Protein AF-A0A1X1TG62-F1 (afdb_monomer)

Organism: NCBI:txid126673

Sequence (189 aa):
MSEGREDVGGSEAPAEQSGWRVPGAQGSLWAGVLLAAAVFTIIDETILHLLLHWHHFYDRASPGFALTSDGIFQAVGIIALVSSGYLIADLRRRQVWRPVWLATGLALGLGVIGLVDEVLVHKILNWHQIHYGPEVWKYDIGAGLCIVTALLVGGVLLRIALRGGASLRVGTSQVFRGDQRVDHSDQRG

Solvent-accessible surface area (backbone atoms only — not comparable to full-atom values): 10470 Å² total; per-residue (Å²): 136,90,85,81,84,83,79,81,75,76,76,76,68,78,77,81,79,79,67,90,75,69,52,34,46,48,44,20,22,50,23,11,31,26,38,16,48,17,54,48,29,45,50,47,36,48,43,35,32,66,68,62,58,63,41,44,66,34,66,85,58,55,70,72,53,17,57,49,46,32,52,51,51,36,50,54,15,52,54,26,38,54,52,15,53,50,46,51,51,53,28,51,75,68,72,37,59,31,68,56,30,19,52,18,18,24,26,34,28,40,13,52,52,45,46,44,43,54,47,46,37,36,65,71,63,57,41,28,63,88,51,92,61,96,65,32,63,62,54,54,50,55,53,49,51,52,24,53,50,24,36,51,52,12,52,52,34,43,54,53,40,52,73,68,74,56,71,73,85,77,87,86,78,86,74,78,81,78,82,76,82,76,80,89,75,86,87,87,130

Mean predicted aligned error: 11.35 Å

Nearest PDB structures (foldseek):
  6uuj-assembly2_E  TM=3.303E-01  e=3.217E+00  Mycobacterium tuberculosis H37Rv

Secondary structure (DSSP, 8-state):
------------------S----HHHHHHHHHHHHHHHHHHIIIIIIIIIIS----S-TTS-HHHHHHHHHHHHHHHHHHHHHHHHHHHHHHHTT---HHHHHHHHHHHHHHHHHIIIIIIIIII-S--S--STTHHHHHHHHHHHHHHHHHHHHHHHHHHHHTTPPP---------------------

Structure (mmCIF, N/CA/C/O backbone):
data_AF-A0A1X1TG62-F1
#
_entry.id   AF-A0A1X1TG62-F1
#
loop_
_atom_site.group_PDB
_atom_site.id
_atom_site.type_symbol
_atom_site.label_atom_id
_atom_site.label_alt_id
_atom_site.label_comp_id
_atom_site.label_asym_id
_atom_site.label_entity_id
_atom_site.label_seq_id
_atom_site.pdbx_PDB_ins_code
_atom_site.Cartn_x
_atom_site.Cartn_y
_atom_site.Cartn_z
_atom_site.occupancy
_atom_site.B_iso_or_equiv
_atom_site.auth_seq_id
_atom_site.auth_comp_id
_atom_site.auth_asym_id
_atom_site.auth_atom_id
_atom_site.pdbx_PDB_model_num
ATOM 1 N N . MET A 1 1 ? -74.470 13.374 23.844 1.00 43.16 1 MET A N 1
ATOM 2 C CA . MET A 1 1 ? -73.529 14.441 23.438 1.00 43.16 1 MET A CA 1
ATOM 3 C C . MET A 1 1 ? -72.188 14.045 24.037 1.00 43.16 1 MET A C 1
ATOM 5 O O . MET A 1 1 ? -72.061 14.127 25.244 1.00 43.16 1 MET A O 1
ATOM 9 N N . SER A 1 2 ? -71.363 13.220 23.383 1.00 46.47 2 SER A N 1
ATOM 10 C CA . SER A 1 2 ? -70.584 13.437 22.146 1.00 46.47 2 SER A CA 1
ATOM 11 C C . SER A 1 2 ? -69.667 14.648 22.236 1.00 46.47 2 SER A C 1
ATOM 13 O O . SER A 1 2 ? -70.161 15.751 22.058 1.00 46.47 2 SER A O 1
ATOM 15 N N . GLU A 1 3 ? -68.385 14.379 22.491 1.00 46.97 3 GLU A N 1
ATOM 16 C CA . GLU A 1 3 ? -67.159 14.988 21.933 1.00 46.97 3 GLU A CA 1
ATOM 17 C C . GLU A 1 3 ? -66.013 14.455 22.817 1.00 46.97 3 GLU A C 1
ATOM 19 O O . GLU A 1 3 ? -66.061 14.563 24.035 1.00 46.97 3 GLU A O 1
ATOM 24 N N . GLY A 1 4 ? -65.016 13.709 22.353 1.00 39.97 4 GLY A N 1
ATOM 25 C CA . GLY A 1 4 ? -64.337 13.730 21.063 1.00 39.97 4 GLY A CA 1
ATOM 26 C C . GLY A 1 4 ? -62.845 13.805 21.391 1.00 39.97 4 GLY A C 1
ATOM 27 O O . GLY A 1 4 ? -62.246 14.870 21.323 1.00 39.97 4 GLY A O 1
ATOM 28 N N . ARG A 1 5 ? -62.274 12.704 21.901 1.00 48.22 5 ARG A N 1
ATOM 29 C CA . ARG A 1 5 ? -60.855 12.618 22.272 1.00 48.22 5 ARG A CA 1
ATOM 30 C C . ARG A 1 5 ? -60.081 12.242 21.015 1.00 48.22 5 ARG A C 1
ATOM 32 O O . ARG A 1 5 ? -60.023 11.067 20.665 1.00 48.22 5 ARG A O 1
ATOM 39 N N . GLU A 1 6 ? -59.552 13.242 20.323 1.00 53.28 6 GLU A N 1
ATOM 40 C CA . GLU A 1 6 ? -58.620 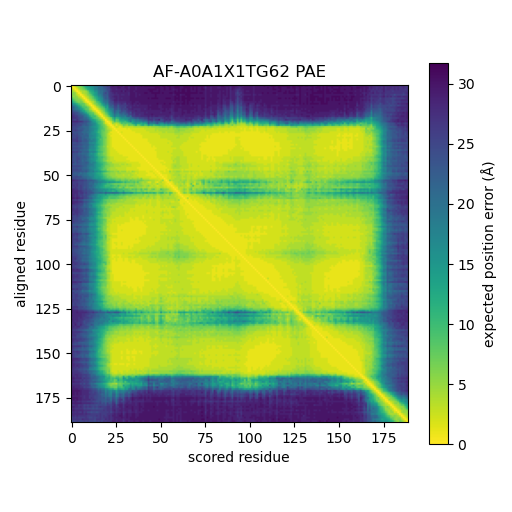13.028 19.219 1.00 53.28 6 GLU A CA 1
ATOM 41 C C . GLU A 1 6 ? -57.280 12.563 19.793 1.00 53.28 6 GLU A C 1
ATOM 43 O O . GLU A 1 6 ? -56.479 13.334 20.320 1.00 53.28 6 GLU A O 1
ATOM 48 N N . ASP A 1 7 ? -57.087 11.249 19.744 1.00 47.97 7 ASP A N 1
ATOM 49 C CA . ASP A 1 7 ? -55.795 10.601 19.883 1.00 47.97 7 ASP A CA 1
ATOM 50 C C . ASP A 1 7 ? -55.010 10.861 18.593 1.00 47.97 7 ASP A C 1
ATOM 52 O O . ASP A 1 7 ? -55.147 10.148 17.596 1.00 47.97 7 ASP A O 1
ATOM 56 N N . VAL A 1 8 ? -54.229 11.944 18.575 1.00 54.97 8 VAL A N 1
ATOM 57 C CA . VAL A 1 8 ? -53.242 12.179 17.518 1.00 54.97 8 VAL A CA 1
ATOM 58 C C . VAL A 1 8 ? -52.050 11.272 17.810 1.00 54.97 8 VAL A C 1
ATOM 60 O O . VAL A 1 8 ? -51.008 11.694 18.311 1.00 54.97 8 VAL A O 1
ATOM 63 N N . GLY A 1 9 ? -52.237 9.991 17.497 1.00 45.50 9 GLY A N 1
ATOM 64 C CA . GLY A 1 9 ? -51.182 9.001 17.366 1.00 45.50 9 GLY A CA 1
ATOM 65 C C . GLY A 1 9 ? -50.278 9.381 16.199 1.00 45.50 9 GLY A C 1
ATOM 66 O O . GLY A 1 9 ? -50.413 8.863 15.091 1.00 45.50 9 GLY A O 1
ATOM 67 N N . GLY A 1 10 ? -49.354 10.306 16.450 1.00 42.28 10 GLY A N 1
ATOM 68 C CA . GLY A 1 10 ? -48.197 10.545 15.604 1.00 42.28 10 GLY A CA 1
ATOM 69 C C . GLY A 1 10 ? -47.324 9.297 15.610 1.00 42.28 10 GLY A C 1
ATOM 70 O O . GLY A 1 10 ? -46.436 9.147 16.444 1.00 42.28 10 GLY A O 1
ATOM 71 N N . SER A 1 11 ? -47.605 8.377 14.690 1.00 49.66 11 SER A N 1
ATOM 72 C CA . SER A 1 11 ? -46.669 7.339 14.283 1.00 49.66 11 SER A CA 1
ATOM 73 C C . SER A 1 11 ? -45.472 8.034 13.637 1.00 49.66 11 SER A C 1
ATOM 75 O O . SER A 1 11 ? -45.437 8.262 12.429 1.00 49.66 11 SER A O 1
ATOM 77 N N . GLU A 1 12 ? -44.483 8.406 14.449 1.00 52.84 12 GLU A N 1
ATOM 78 C CA . GLU A 1 12 ? -43.135 8.617 13.943 1.00 52.84 12 GLU A CA 1
ATOM 79 C C . GLU A 1 12 ? -42.621 7.251 13.485 1.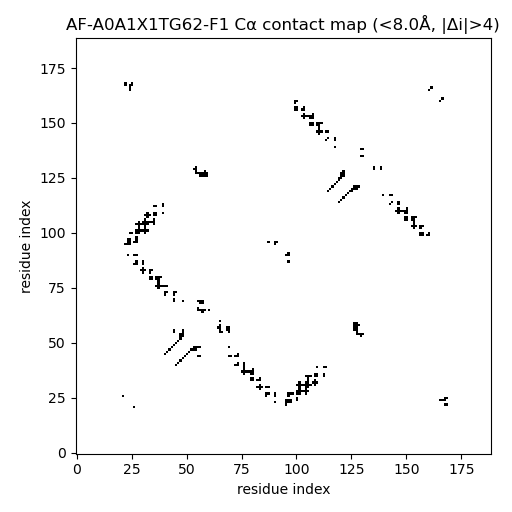00 52.84 12 GLU A C 1
ATOM 81 O O . GLU A 1 12 ? -42.078 6.455 14.254 1.00 52.84 12 GLU A O 1
ATOM 86 N N . ALA A 1 13 ? -42.867 6.940 12.212 1.00 52.69 13 ALA A N 1
ATOM 87 C CA . ALA A 1 13 ? -42.165 5.876 11.522 1.00 52.69 13 ALA A CA 1
ATOM 88 C C . ALA A 1 13 ? -40.656 6.076 11.766 1.00 52.69 13 ALA A C 1
ATOM 90 O O . ALA A 1 13 ? -40.164 7.192 11.563 1.00 52.69 13 ALA A O 1
ATOM 91 N N . PRO A 1 14 ? -39.899 5.051 12.204 1.00 49.22 14 PRO A N 1
ATOM 92 C CA . PRO A 1 14 ? -38.465 5.198 12.375 1.00 49.22 14 PRO A CA 1
ATOM 93 C C . PRO A 1 14 ? -37.876 5.615 11.034 1.00 49.22 14 PRO A C 1
ATOM 95 O O . PRO A 1 14 ? -37.995 4.874 10.056 1.00 49.22 14 PRO A O 1
ATOM 98 N N . ALA A 1 15 ? -37.277 6.807 10.994 1.00 51.12 15 ALA A N 1
ATOM 99 C CA . ALA A 1 15 ? -36.593 7.322 9.822 1.00 51.12 15 ALA A CA 1
ATOM 100 C C . ALA A 1 15 ? -35.705 6.220 9.239 1.00 51.12 15 ALA A C 1
ATOM 102 O O . ALA A 1 15 ? -34.824 5.678 9.915 1.00 51.12 15 ALA A O 1
ATOM 103 N N . GLU A 1 16 ? -36.002 5.870 7.996 1.00 47.88 16 GLU A N 1
ATOM 104 C CA . GLU A 1 16 ? -35.354 4.834 7.218 1.00 47.88 16 GLU A CA 1
ATOM 105 C C . GLU A 1 16 ? -33.831 5.059 7.223 1.00 47.88 16 GLU A C 1
ATOM 107 O O . GLU A 1 16 ? -33.287 5.902 6.513 1.00 47.88 16 GLU A O 1
ATOM 112 N N . GLN A 1 17 ? -33.105 4.321 8.065 1.00 51.34 17 GLN A N 1
ATOM 113 C CA . GLN A 1 17 ? -31.643 4.282 8.034 1.00 51.34 17 GLN A CA 1
ATOM 114 C C . GLN A 1 17 ? -31.196 3.288 6.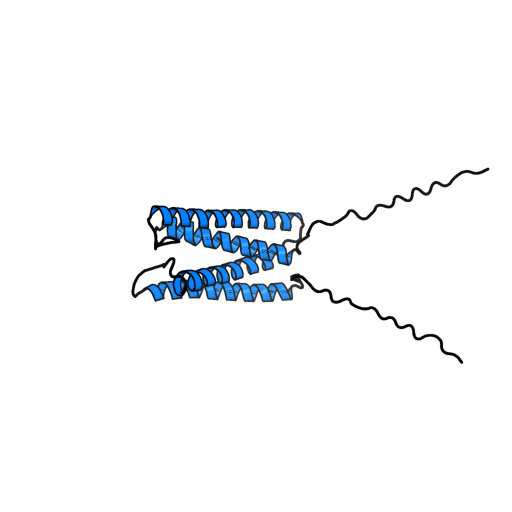950 1.00 51.34 17 GLN A C 1
ATOM 116 O O . GLN A 1 17 ? -30.525 2.305 7.250 1.00 51.34 17 GLN A O 1
ATOM 121 N N . SER A 1 18 ? -31.572 3.524 5.689 1.00 44.88 18 SER A N 1
ATOM 122 C CA . SER A 1 18 ? -31.197 2.684 4.536 1.00 44.88 18 SER A CA 1
ATOM 123 C C . SER A 1 18 ? -29.910 3.138 3.832 1.00 44.88 18 SER A C 1
ATOM 125 O O . SER A 1 18 ? -29.569 2.657 2.755 1.00 44.88 18 SER A O 1
ATOM 127 N N . GLY A 1 19 ? -29.116 4.013 4.456 1.00 49.12 19 GLY A N 1
ATOM 128 C CA . GLY A 1 19 ? -27.749 4.269 4.005 1.00 49.12 19 GLY A CA 1
ATOM 129 C C . GLY A 1 19 ? -26.829 3.122 4.422 1.00 49.12 19 GLY A C 1
ATOM 130 O O . GLY A 1 19 ? -26.738 2.824 5.612 1.00 49.12 19 GLY A O 1
ATOM 131 N N . TRP A 1 20 ? -26.114 2.501 3.480 1.00 50.72 20 TRP A N 1
ATOM 132 C CA . TRP A 1 20 ? -25.064 1.513 3.758 1.00 50.72 20 TRP A CA 1
ATOM 133 C C . TRP A 1 20 ? -24.012 2.090 4.726 1.00 50.72 20 TRP A C 1
ATOM 135 O O . TRP A 1 20 ? -23.062 2.770 4.335 1.00 50.72 20 TRP A O 1
ATOM 145 N N . ARG A 1 21 ? -24.188 1.856 6.031 1.00 65.44 21 ARG A N 1
ATOM 146 C CA . ARG A 1 21 ? -23.230 2.260 7.065 1.00 65.44 21 ARG A CA 1
ATOM 147 C C . ARG A 1 21 ? -22.195 1.154 7.213 1.00 65.44 21 ARG A C 1
ATOM 149 O O . ARG A 1 21 ? -22.429 0.165 7.905 1.00 65.44 21 ARG A O 1
ATOM 156 N N . VAL A 1 22 ? -21.038 1.328 6.577 1.00 71.25 22 VAL A N 1
ATOM 157 C CA . VAL A 1 22 ? -19.876 0.466 6.836 1.00 71.25 22 VAL A CA 1
ATOM 158 C C . VAL A 1 22 ? -19.497 0.534 8.322 1.00 71.25 22 VAL A C 1
ATOM 160 O O . VAL A 1 22 ? -19.341 1.636 8.857 1.00 71.25 22 VAL A O 1
ATOM 163 N N . PRO A 1 23 ? -19.320 -0.612 9.005 1.00 85.81 23 PRO A N 1
ATOM 164 C CA . PRO A 1 23 ? -18.811 -0.642 10.370 1.00 85.81 23 PRO A CA 1
ATOM 165 C C . PRO A 1 23 ? -17.496 0.130 10.495 1.00 85.81 23 PRO A C 1
ATOM 167 O O . PRO A 1 23 ? -16.634 0.034 9.623 1.00 85.81 23 PRO A O 1
ATOM 170 N N . GLY A 1 24 ? -17.304 0.846 11.606 1.00 90.94 24 GLY A N 1
ATOM 171 C CA . GLY A 1 24 ? -16.133 1.708 11.805 1.00 90.94 24 GLY A CA 1
ATOM 172 C C . GLY A 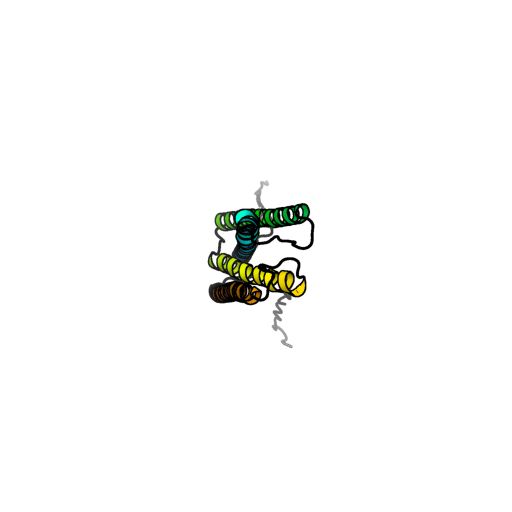1 24 ? -14.786 0.999 11.626 1.00 90.94 24 GLY A C 1
ATOM 173 O O . GLY A 1 24 ? -13.856 1.575 11.067 1.00 90.94 24 GLY A O 1
ATOM 174 N N . ALA A 1 25 ? -14.691 -0.272 12.027 1.00 93.81 25 ALA A N 1
ATOM 175 C CA . ALA A 1 25 ? -13.510 -1.108 11.804 1.00 93.81 25 ALA A CA 1
ATOM 176 C C . ALA A 1 25 ? -13.257 -1.380 10.313 1.00 93.81 25 ALA A C 1
ATOM 178 O O . ALA A 1 25 ? -12.164 -1.122 9.821 1.00 93.81 25 ALA A O 1
ATOM 179 N N . GLN A 1 26 ? -14.283 -1.827 9.585 1.00 94.44 26 GLN A N 1
ATOM 180 C CA . GLN A 1 26 ? -14.208 -2.111 8.151 1.00 94.44 26 GLN A CA 1
ATOM 181 C C . GLN A 1 26 ? -13.922 -0.849 7.334 1.00 94.44 26 GLN A C 1
ATOM 183 O O . GLN A 1 26 ? -13.064 -0.868 6.459 1.00 94.44 26 GLN A O 1
ATOM 188 N N . GLY A 1 27 ? -14.600 0.259 7.641 1.00 95.81 27 GLY A N 1
ATOM 189 C CA . GLY A 1 27 ? -14.332 1.538 6.992 1.00 95.81 27 GLY A CA 1
ATOM 190 C C . GLY A 1 27 ? -12.905 2.021 7.255 1.00 95.81 27 GLY A C 1
ATOM 191 O O . GLY A 1 27 ? -12.234 2.461 6.328 1.00 95.81 27 GLY A O 1
ATOM 192 N N . SER A 1 28 ? -12.411 1.892 8.493 1.00 97.44 28 SER A N 1
ATOM 193 C CA . SER A 1 28 ? -11.031 2.278 8.824 1.00 97.44 28 SER A CA 1
ATOM 194 C C . SER A 1 28 ? -10.011 1.389 8.113 1.00 97.44 28 SER A C 1
ATOM 196 O O . SER A 1 28 ? -9.023 1.906 7.604 1.00 97.44 28 SER A O 1
ATOM 198 N N . LEU A 1 29 ? -10.269 0.080 8.022 1.00 97.88 29 LEU A N 1
ATOM 199 C CA . LEU A 1 29 ? -9.431 -0.866 7.283 1.00 97.88 29 LEU A CA 1
ATOM 200 C C . LEU A 1 29 ? -9.335 -0.486 5.800 1.00 97.88 29 LEU A C 1
ATOM 202 O O . LEU A 1 29 ? -8.229 -0.347 5.286 1.00 97.88 29 LEU A O 1
ATOM 206 N N . TRP A 1 30 ? -10.469 -0.256 5.130 1.00 97.94 30 TRP A N 1
ATOM 207 C CA . TRP A 1 30 ? -10.488 0.139 3.716 1.00 97.94 30 TRP A CA 1
ATOM 208 C C . TRP A 1 30 ? -9.831 1.493 3.469 1.00 97.94 30 TRP A C 1
ATOM 210 O O . TRP A 1 30 ? -9.094 1.641 2.499 1.00 97.94 30 TRP A O 1
ATOM 220 N N . ALA A 1 31 ? -10.027 2.458 4.370 1.00 98.31 31 ALA A N 1
ATOM 221 C CA . ALA A 1 31 ? -9.304 3.722 4.316 1.00 98.31 31 ALA A CA 1
ATOM 222 C C . ALA A 1 31 ? -7.783 3.508 4.388 1.00 98.31 31 ALA A C 1
ATOM 224 O O . ALA A 1 31 ? -7.044 4.139 3.636 1.00 98.31 31 ALA A O 1
ATOM 225 N N . GLY A 1 32 ? -7.321 2.588 5.241 1.00 98.62 32 GLY A N 1
ATOM 226 C CA . GLY A 1 32 ? -5.920 2.175 5.314 1.00 98.62 32 GLY A CA 1
ATOM 227 C C . GLY A 1 32 ? -5.413 1.527 4.024 1.00 98.62 32 GLY A C 1
ATOM 228 O O . GLY A 1 32 ? -4.350 1.900 3.548 1.00 98.62 32 GLY A O 1
ATOM 229 N N . VAL A 1 33 ? -6.178 0.612 3.423 1.00 98.62 33 VAL A N 1
ATOM 230 C CA . VAL A 1 33 ? -5.803 -0.048 2.154 1.00 98.62 33 VAL A CA 1
ATOM 231 C C . VAL A 1 33 ? -5.697 0.961 1.007 1.00 98.62 33 VAL A C 1
ATOM 233 O O . VAL A 1 33 ? -4.736 0.934 0.246 1.00 98.62 33 VAL A O 1
ATOM 236 N N . LEU A 1 34 ? -6.647 1.892 0.903 1.00 98.69 34 LEU A N 1
ATOM 237 C CA . LEU A 1 34 ? -6.591 2.968 -0.091 1.00 98.69 34 LEU A CA 1
ATOM 238 C C . LEU A 1 34 ? -5.407 3.908 0.156 1.00 98.69 34 LEU A C 1
ATOM 240 O O . LEU A 1 34 ? -4.751 4.337 -0.789 1.00 98.69 34 LEU A O 1
ATOM 244 N N . LEU A 1 35 ? -5.098 4.188 1.427 1.00 98.75 35 LEU A N 1
ATOM 245 C CA . LEU A 1 35 ? -3.912 4.961 1.783 1.00 98.75 35 LEU A CA 1
ATOM 246 C C . LEU A 1 35 ? -2.628 4.221 1.398 1.00 98.75 35 LEU A C 1
ATOM 248 O O . LEU A 1 35 ? -1.692 4.859 0.936 1.00 98.75 35 LEU A O 1
ATOM 252 N N . ALA A 1 36 ? -2.583 2.895 1.549 1.00 98.56 36 ALA A N 1
ATOM 253 C CA . ALA A 1 36 ? -1.450 2.087 1.111 1.00 98.56 36 ALA A CA 1
ATOM 254 C C . ALA A 1 36 ? -1.227 2.189 -0.395 1.00 98.56 36 ALA A C 1
ATOM 256 O O . ALA A 1 36 ? -0.100 2.422 -0.811 1.00 98.56 36 ALA A O 1
ATOM 257 N N . ALA A 1 37 ? -2.291 2.071 -1.195 1.00 98.44 37 ALA A N 1
ATOM 258 C CA . ALA A 1 37 ? -2.203 2.238 -2.644 1.00 98.44 37 ALA A CA 1
ATOM 259 C C . ALA A 1 37 ? -1.676 3.630 -3.018 1.00 98.44 37 ALA A C 1
ATOM 261 O O . ALA A 1 37 ? -0.752 3.747 -3.817 1.00 98.44 37 ALA A O 1
ATOM 262 N N . ALA A 1 38 ? -2.190 4.680 -2.376 1.00 98.31 38 ALA A N 1
ATOM 263 C CA . ALA A 1 38 ? -1.690 6.035 -2.575 1.00 98.31 38 ALA A CA 1
ATOM 264 C C . ALA A 1 38 ? -0.203 6.174 -2.215 1.00 98.31 38 ALA A C 1
ATOM 266 O O . ALA A 1 38 ? 0.576 6.679 -3.014 1.00 98.31 38 ALA A O 1
ATOM 267 N N . VAL A 1 39 ? 0.208 5.702 -1.035 1.00 98.19 39 VAL A N 1
ATOM 268 C CA . VAL A 1 39 ? 1.607 5.773 -0.587 1.00 98.19 39 VAL A CA 1
ATOM 269 C C . VAL A 1 39 ? 2.525 4.990 -1.521 1.00 98.19 39 VAL A C 1
ATOM 271 O O . VAL A 1 39 ? 3.574 5.510 -1.887 1.00 98.19 39 VAL A O 1
ATOM 274 N N . PHE A 1 40 ? 2.121 3.786 -1.932 1.00 96.94 40 PHE A N 1
ATOM 275 C CA . PHE A 1 40 ? 2.871 2.963 -2.874 1.00 96.94 40 PHE A CA 1
ATOM 276 C C . PHE A 1 40 ? 3.091 3.712 -4.190 1.00 96.94 40 PHE A C 1
ATOM 278 O O . PHE A 1 40 ? 4.230 3.972 -4.544 1.00 96.94 40 PHE A O 1
ATOM 285 N N . THR A 1 41 ? 2.015 4.173 -4.838 1.00 95.19 41 THR A N 1
ATOM 286 C CA . THR A 1 41 ? 2.114 4.909 -6.113 1.00 95.19 41 THR A CA 1
ATOM 287 C C . THR A 1 41 ? 2.908 6.211 -6.006 1.00 95.19 41 THR A C 1
ATOM 289 O O . THR A 1 41 ? 3.592 6.574 -6.945 1.00 95.19 41 THR A O 1
ATOM 292 N N . ILE A 1 42 ? 2.860 6.933 -4.880 1.00 95.69 42 ILE A N 1
ATOM 293 C CA . ILE A 1 42 ? 3.683 8.141 -4.699 1.00 95.69 42 ILE A CA 1
ATOM 294 C C . ILE A 1 42 ? 5.164 7.772 -4.631 1.00 95.69 42 ILE A C 1
ATOM 296 O O . ILE A 1 42 ? 5.995 8.452 -5.227 1.00 95.69 42 ILE A O 1
ATOM 300 N N . ILE A 1 43 ? 5.513 6.728 -3.879 1.00 94.12 43 ILE A N 1
ATOM 301 C CA . ILE A 1 43 ? 6.905 6.289 -3.793 1.00 94.12 43 ILE A CA 1
ATOM 302 C C . ILE A 1 43 ? 7.363 5.805 -5.169 1.00 94.12 43 ILE A C 1
ATOM 304 O O . ILE A 1 43 ? 8.371 6.286 -5.666 1.00 94.12 43 ILE A O 1
ATOM 308 N N . ASP A 1 44 ? 6.599 4.924 -5.792 1.00 91.06 44 ASP A N 1
ATOM 309 C CA . ASP A 1 44 ? 6.961 4.274 -7.045 1.00 91.06 44 ASP A CA 1
ATOM 310 C C . ASP A 1 44 ? 6.959 5.262 -8.225 1.00 91.06 44 ASP A C 1
ATOM 312 O O . ASP A 1 44 ? 8.004 5.644 -8.747 1.00 91.06 44 ASP A O 1
ATOM 316 N N . GLU A 1 45 ? 5.802 5.836 -8.545 1.00 92.31 45 GLU A N 1
ATOM 317 C CA . GLU A 1 45 ? 5.645 6.693 -9.720 1.00 92.31 45 GLU A CA 1
ATOM 318 C C . GLU A 1 45 ? 6.276 8.072 -9.526 1.00 92.31 45 GLU A C 1
ATOM 320 O O . GLU A 1 45 ? 7.021 8.553 -10.378 1.00 92.31 45 GLU A O 1
ATOM 325 N N . THR A 1 46 ? 6.019 8.755 -8.403 1.00 91.69 46 THR A N 1
ATOM 326 C CA . THR A 1 46 ? 6.600 10.096 -8.224 1.00 91.69 46 THR A CA 1
ATOM 327 C C . THR A 1 46 ? 8.094 10.012 -7.937 1.00 91.69 46 THR A C 1
ATOM 329 O O . THR A 1 46 ? 8.874 10.711 -8.582 1.00 91.69 46 THR A O 1
ATOM 332 N N . ILE A 1 47 ? 8.521 9.210 -6.958 1.00 92.31 47 ILE A N 1
ATOM 333 C CA . ILE A 1 47 ? 9.931 9.223 -6.550 1.00 92.31 47 ILE A CA 1
ATOM 334 C C . ILE A 1 47 ? 10.783 8.386 -7.502 1.00 92.31 47 ILE A C 1
ATOM 336 O O . ILE A 1 47 ? 11.784 8.907 -7.995 1.00 92.31 47 ILE A O 1
ATOM 340 N N . LEU A 1 48 ? 10.428 7.127 -7.769 1.00 90.12 48 LEU A N 1
ATOM 341 C CA . LEU A 1 48 ? 11.286 6.241 -8.562 1.00 90.12 48 LEU A CA 1
ATOM 342 C C . LEU A 1 48 ? 11.194 6.548 -10.061 1.00 90.12 48 LEU A C 1
ATOM 344 O O . LEU A 1 48 ? 12.243 6.729 -10.684 1.00 90.12 48 LEU A O 1
ATOM 348 N N . HIS A 1 49 ? 9.989 6.691 -10.624 1.00 88.94 49 HIS A N 1
ATOM 349 C CA . HIS A 1 49 ? 9.830 6.909 -12.068 1.00 88.94 49 HIS 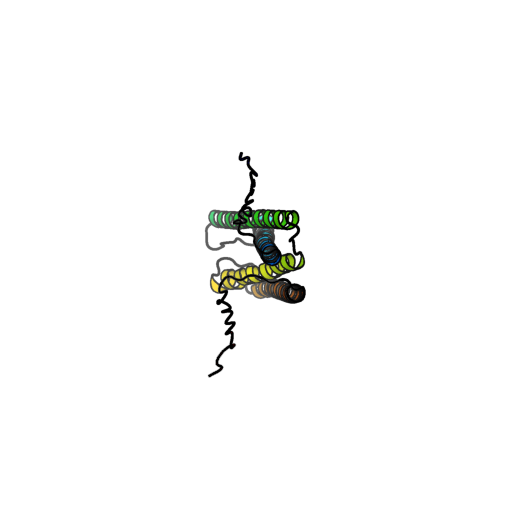A CA 1
ATOM 350 C C . HIS A 1 49 ? 10.081 8.366 -12.476 1.00 88.94 49 HIS A C 1
ATOM 352 O O . HIS A 1 49 ? 10.858 8.628 -13.392 1.00 88.94 49 HIS A O 1
ATOM 358 N N . LEU A 1 50 ? 9.470 9.340 -11.790 1.00 89.00 50 LEU A N 1
ATOM 359 C CA . LEU A 1 50 ? 9.508 10.744 -12.227 1.00 89.00 50 LEU A CA 1
ATOM 360 C C . LEU A 1 50 ? 10.691 11.551 -11.678 1.00 89.00 50 LEU A C 1
ATOM 362 O O . LEU A 1 50 ? 11.255 12.369 -12.401 1.00 89.00 50 LEU A O 1
ATOM 366 N N . LEU A 1 51 ? 11.062 11.390 -10.404 1.00 88.88 51 LEU A N 1
ATOM 367 C CA . LEU A 1 51 ? 12.158 12.171 -9.815 1.00 88.88 51 LEU A CA 1
ATOM 368 C C . LEU A 1 51 ? 13.517 11.517 -10.063 1.00 88.88 51 LEU A C 1
ATOM 370 O O . LEU A 1 51 ? 14.447 12.176 -10.532 1.00 88.88 51 LEU A O 1
ATOM 374 N N . LEU A 1 52 ? 13.641 10.229 -9.747 1.00 88.12 52 LEU A N 1
ATOM 375 C CA . LEU A 1 52 ? 14.902 9.499 -9.870 1.00 88.12 52 LEU A CA 1
ATOM 376 C C . LEU A 1 52 ? 15.131 8.920 -11.265 1.00 88.12 52 LEU A C 1
ATOM 378 O O . LEU A 1 52 ? 16.276 8.600 -11.575 1.00 88.12 52 LEU A O 1
ATOM 382 N N . HIS A 1 53 ? 14.088 8.828 -12.099 1.00 86.25 53 HIS A N 1
ATOM 383 C CA . HIS A 1 53 ? 14.158 8.218 -13.431 1.00 86.25 53 HIS A CA 1
ATOM 384 C C . HIS A 1 53 ? 14.790 6.823 -13.389 1.00 86.25 53 HIS A C 1
ATOM 386 O O . HIS A 1 53 ? 15.577 6.448 -14.258 1.00 86.25 53 HIS A O 1
ATOM 392 N N . TRP A 1 54 ? 14.514 6.082 -12.316 1.00 83.69 54 TRP A N 1
ATOM 393 C CA . TRP A 1 54 ? 15.164 4.809 -12.056 1.00 83.69 54 TRP A CA 1
ATOM 394 C C . TRP A 1 54 ? 14.691 3.764 -13.074 1.00 83.69 54 TRP A C 1
ATOM 396 O O . TRP A 1 54 ? 15.498 3.009 -13.616 1.00 83.69 54 TRP A O 1
ATOM 406 N N . HIS A 1 55 ? 13.393 3.751 -13.353 1.00 81.94 55 HIS A N 1
ATOM 407 C CA . HIS A 1 55 ? 12.716 2.812 -14.241 1.00 81.94 55 HIS A CA 1
ATOM 408 C C . HIS A 1 55 ? 11.318 3.354 -14.590 1.00 81.94 55 HIS A C 1
ATOM 410 O O . HIS A 1 55 ? 10.924 4.386 -14.047 1.00 81.94 55 HIS A O 1
ATOM 416 N N . HIS A 1 56 ? 10.599 2.693 -15.501 1.00 84.38 56 HIS A N 1
ATOM 417 C CA . HIS A 1 56 ? 9.220 3.037 -15.853 1.00 84.38 56 HIS A CA 1
ATOM 418 C C . HIS A 1 56 ? 8.277 1.861 -15.602 1.00 84.38 56 HIS A C 1
ATOM 420 O O . HIS A 1 56 ? 8.677 0.704 -15.696 1.00 84.38 56 HIS A O 1
ATOM 426 N N . PHE A 1 57 ? 6.988 2.142 -15.418 1.00 79.00 57 PHE A N 1
ATOM 427 C CA . PHE A 1 57 ? 5.963 1.124 -15.179 1.00 79.00 57 PHE A CA 1
ATOM 428 C C . PHE A 1 57 ? 5.860 0.092 -16.314 1.00 79.00 57 PHE A C 1
ATOM 430 O O . PHE A 1 57 ? 5.478 -1.063 -16.111 1.00 79.00 57 PHE A O 1
ATOM 437 N N . TYR A 1 58 ? 6.165 0.501 -17.548 1.00 80.62 58 TYR A N 1
ATOM 438 C CA . TYR A 1 58 ? 6.199 -0.404 -18.690 1.00 80.62 58 TYR A CA 1
ATOM 439 C C . TYR A 1 58 ? 7.427 -0.158 -19.565 1.00 80.62 58 TYR A C 1
ATOM 441 O O . TYR A 1 58 ? 7.409 0.633 -20.510 1.00 80.62 58 TYR A O 1
ATOM 449 N N . ASP A 1 59 ? 8.484 -0.920 -19.292 1.00 78.50 59 ASP A N 1
ATOM 450 C CA . ASP A 1 59 ? 9.800 -0.770 -19.927 1.00 78.50 59 ASP A CA 1
ATOM 451 C C . ASP A 1 59 ? 9.863 -1.353 -21.354 1.00 78.50 59 ASP A C 1
ATOM 453 O O . ASP A 1 59 ? 10.867 -1.231 -22.057 1.00 78.50 59 ASP A O 1
ATOM 457 N N . ARG A 1 60 ? 8.800 -2.030 -21.808 1.00 80.94 60 ARG A N 1
ATOM 458 C CA . ARG A 1 60 ? 8.781 -2.778 -23.082 1.00 80.94 60 ARG A CA 1
ATOM 459 C C . ARG A 1 60 ? 8.207 -1.992 -24.267 1.00 80.94 60 ARG A C 1
ATOM 461 O O . ARG A 1 60 ? 8.012 -2.578 -25.334 1.00 80.94 60 ARG A O 1
ATOM 468 N N . ALA A 1 61 ? 7.901 -0.707 -24.097 1.00 80.38 61 ALA A N 1
ATOM 469 C CA . ALA A 1 61 ? 7.324 0.149 -25.138 1.00 80.38 61 ALA A CA 1
ATOM 470 C C . ALA A 1 61 ? 8.212 1.354 -25.486 1.00 80.38 61 ALA A C 1
ATOM 472 O O . ALA A 1 61 ? 9.345 1.484 -25.032 1.00 80.38 61 ALA A O 1
ATOM 473 N N . SER A 1 62 ? 7.690 2.242 -26.338 1.00 88.88 62 SER A N 1
ATOM 474 C CA . SER A 1 62 ? 8.324 3.529 -26.609 1.00 88.88 62 SER A CA 1
ATOM 475 C C . SER A 1 62 ? 8.335 4.413 -25.351 1.00 88.88 62 SER A C 1
ATOM 477 O O .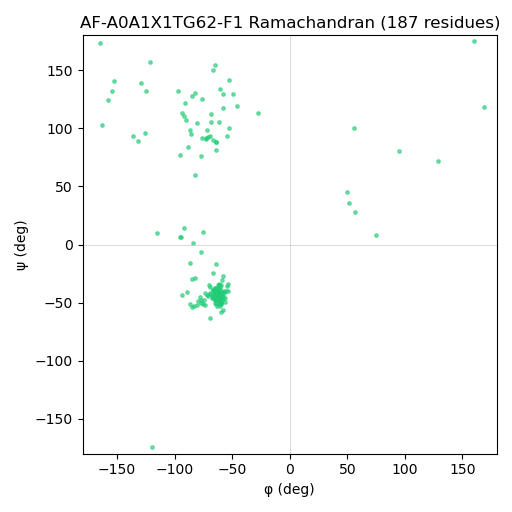 SER A 1 62 ? 7.426 4.300 -24.524 1.00 88.88 62 SER A O 1
ATOM 479 N N . PRO A 1 63 ? 9.283 5.363 -25.234 1.00 85.38 63 PRO A N 1
ATOM 480 C CA . PRO A 1 63 ? 9.337 6.278 -24.092 1.00 85.38 63 PRO A CA 1
ATOM 481 C C . PRO A 1 63 ? 8.019 7.026 -23.857 1.00 85.38 63 PRO A C 1
ATOM 483 O O . PRO A 1 63 ? 7.567 7.157 -22.729 1.00 85.38 63 PRO A O 1
ATOM 486 N N . GLY A 1 64 ? 7.340 7.458 -24.926 1.00 88.31 64 GLY A N 1
ATOM 487 C CA . GLY A 1 64 ? 6.047 8.139 -24.800 1.00 88.31 64 GLY A CA 1
ATOM 488 C C . GLY A 1 64 ? 4.955 7.267 -24.171 1.00 88.31 64 GLY A C 1
ATOM 489 O O . GLY A 1 64 ? 4.124 7.775 -23.420 1.00 88.31 64 GLY A O 1
ATOM 490 N N . PHE A 1 65 ? 4.962 5.958 -24.439 1.00 88.50 65 PHE A N 1
ATOM 491 C CA . PHE A 1 65 ? 4.029 5.031 -23.802 1.00 88.50 65 PHE A CA 1
ATOM 492 C C . PHE A 1 65 ? 4.397 4.786 -22.337 1.00 88.50 65 PHE A C 1
ATOM 494 O O . PHE A 1 65 ? 3.500 4.816 -21.504 1.00 88.50 65 PHE A O 1
ATOM 501 N N . ALA A 1 66 ? 5.688 4.627 -22.029 1.00 87.19 66 ALA A N 1
ATOM 502 C CA . ALA A 1 66 ? 6.187 4.460 -20.664 1.00 87.19 66 ALA A CA 1
ATOM 503 C C . ALA A 1 66 ? 5.762 5.632 -19.754 1.00 87.19 66 ALA A C 1
ATOM 505 O O . ALA A 1 66 ? 5.095 5.424 -18.746 1.00 87.19 66 ALA A O 1
ATOM 506 N N . LEU A 1 67 ? 5.977 6.881 -20.192 1.00 88.75 67 LEU A N 1
ATOM 507 C CA . LEU A 1 67 ? 5.497 8.059 -19.453 1.00 88.75 67 LEU A CA 1
ATOM 508 C C . LEU A 1 67 ? 3.966 8.103 -19.319 1.00 88.75 67 LEU A C 1
ATOM 510 O O . LEU A 1 67 ? 3.433 8.590 -18.321 1.00 88.75 67 LEU A O 1
ATOM 514 N N . THR A 1 68 ? 3.239 7.635 -20.337 1.00 90.62 68 THR A N 1
ATOM 515 C CA . THR A 1 68 ? 1.771 7.609 -20.290 1.00 90.62 68 THR A CA 1
ATOM 516 C C . THR A 1 68 ? 1.277 6.577 -19.276 1.00 90.62 68 THR A C 1
ATOM 518 O O . THR A 1 68 ? 0.336 6.869 -18.537 1.00 90.62 68 THR A O 1
ATOM 521 N N . SER A 1 69 ? 1.896 5.393 -19.213 1.00 89.25 69 SER A N 1
ATOM 522 C CA . SER A 1 69 ? 1.562 4.380 -18.210 1.00 89.25 69 SER A CA 1
ATOM 523 C C . SER A 1 69 ? 1.859 4.862 -16.794 1.00 89.25 69 SER A C 1
ATOM 525 O O . SER A 1 69 ? 0.972 4.739 -15.948 1.00 89.25 69 SER A O 1
ATOM 527 N N . ASP A 1 70 ? 3.012 5.501 -16.575 1.00 90.62 70 ASP A N 1
ATOM 528 C CA . ASP A 1 70 ? 3.390 6.068 -15.274 1.00 90.62 70 ASP A CA 1
ATOM 529 C C . ASP A 1 70 ? 2.335 7.089 -14.802 1.00 90.62 70 ASP A C 1
ATOM 531 O O . ASP A 1 70 ? 1.793 7.036 -13.695 1.00 90.62 70 ASP A O 1
ATOM 535 N N . GLY A 1 71 ? 1.927 7.991 -15.705 1.00 92.31 71 GLY A N 1
ATOM 536 C CA . GLY A 1 71 ? 0.892 8.988 -15.428 1.00 92.31 71 GLY A CA 1
ATOM 537 C C . GLY A 1 71 ? -0.484 8.387 -15.107 1.00 92.31 71 GLY A C 1
ATOM 538 O O . GLY A 1 71 ? -1.184 8.883 -14.219 1.00 92.31 71 GLY A O 1
ATOM 539 N N . ILE A 1 72 ? -0.887 7.313 -15.797 1.00 92.69 72 ILE A N 1
ATOM 540 C CA . ILE A 1 72 ? -2.154 6.613 -15.522 1.00 92.69 72 ILE A CA 1
ATOM 541 C C . ILE A 1 72 ? -2.107 5.945 -14.145 1.00 92.69 72 ILE A C 1
ATOM 543 O O . ILE A 1 72 ? -3.063 6.077 -13.374 1.00 92.69 72 ILE A O 1
ATOM 547 N N . PHE A 1 73 ? -1.009 5.262 -13.813 1.00 91.00 73 PHE A N 1
ATOM 548 C CA . PHE A 1 73 ? -0.858 4.605 -12.516 1.00 91.00 73 PHE A CA 1
ATOM 549 C C . PHE A 1 73 ? -0.829 5.634 -11.376 1.00 91.00 73 PHE A C 1
ATOM 551 O O . PHE A 1 73 ? -1.537 5.486 -10.373 1.00 91.00 73 PHE A O 1
ATOM 558 N N . GLN A 1 74 ? -0.160 6.771 -11.583 1.00 95.38 74 GLN A N 1
ATOM 559 C CA . GLN A 1 74 ? -0.181 7.884 -10.638 1.00 95.38 74 GLN A CA 1
ATOM 560 C C . GLN A 1 74 ? -1.588 8.475 -10.446 1.00 95.38 74 GLN A C 1
ATOM 562 O O . GLN A 1 74 ? -1.966 8.812 -9.316 1.00 95.38 74 GLN A O 1
ATOM 567 N N . ALA A 1 75 ? -2.396 8.582 -11.506 1.00 96.19 75 ALA A N 1
ATOM 568 C CA . ALA A 1 75 ? -3.774 9.062 -11.401 1.00 96.19 75 ALA A CA 1
ATOM 569 C C . ALA A 1 75 ? -4.642 8.135 -10.529 1.00 96.19 75 ALA A C 1
ATOM 571 O O . ALA A 1 75 ? -5.413 8.620 -9.695 1.00 96.19 75 ALA A O 1
ATOM 572 N N . VAL A 1 76 ? -4.470 6.811 -10.649 1.00 95.00 76 VAL A N 1
ATOM 573 C CA . VAL A 1 76 ? -5.109 5.827 -9.753 1.00 95.00 76 VAL A CA 1
ATOM 574 C C . VAL A 1 76 ? -4.681 6.061 -8.301 1.00 95.00 76 VAL A C 1
ATOM 576 O O . VAL A 1 76 ? -5.528 6.079 -7.403 1.00 95.00 76 VAL A O 1
ATOM 579 N N . GLY A 1 77 ? -3.395 6.331 -8.074 1.00 96.69 77 GLY A N 1
ATOM 580 C CA . GLY A 1 77 ? -2.846 6.707 -6.771 1.00 96.69 77 GLY A CA 1
ATOM 581 C C . GLY A 1 77 ? -3.516 7.928 -6.136 1.00 96.69 77 GLY A C 1
ATOM 582 O O . GLY A 1 77 ? -3.904 7.901 -4.965 1.00 96.69 77 GLY A O 1
ATOM 583 N N . ILE A 1 78 ? -3.726 8.990 -6.918 1.00 98.00 78 ILE A N 1
ATOM 584 C CA . ILE A 1 78 ? -4.398 10.216 -6.459 1.00 98.00 78 ILE A CA 1
ATOM 585 C C . ILE A 1 78 ? -5.860 9.932 -6.097 1.00 98.00 78 ILE A C 1
ATOM 587 O O . ILE A 1 78 ? -6.338 10.385 -5.054 1.00 98.00 78 ILE A O 1
ATOM 591 N N . ILE A 1 79 ? -6.571 9.149 -6.914 1.00 98.38 79 ILE A N 1
ATOM 592 C CA . ILE A 1 79 ? -7.952 8.741 -6.618 1.00 98.38 79 ILE A CA 1
ATOM 593 C C . ILE A 1 79 ? -8.001 7.959 -5.301 1.00 98.38 79 ILE A C 1
ATOM 595 O O . ILE A 1 79 ? -8.870 8.221 -4.463 1.00 98.38 79 ILE A O 1
ATOM 599 N N . ALA A 1 80 ? -7.058 7.039 -5.081 1.00 98.31 80 ALA A N 1
ATOM 600 C CA . ALA A 1 80 ? -6.958 6.282 -3.838 1.00 98.31 80 ALA A CA 1
ATOM 601 C C . ALA A 1 80 ? -6.683 7.195 -2.630 1.00 98.31 80 ALA A C 1
ATOM 603 O O . ALA A 1 80 ? -7.330 7.044 -1.590 1.00 98.31 80 ALA A O 1
ATOM 604 N N . LEU A 1 81 ? -5.804 8.194 -2.780 1.00 98.50 81 LEU A N 1
ATOM 605 C CA . LEU A 1 81 ? -5.479 9.161 -1.728 1.00 98.50 81 LEU A CA 1
ATOM 606 C C . LEU A 1 81 ? -6.707 9.975 -1.310 1.00 98.50 81 LEU A C 1
ATOM 608 O O . LEU A 1 81 ? -7.039 10.046 -0.124 1.00 98.50 81 LEU A O 1
ATOM 612 N N . VAL A 1 82 ? -7.406 10.557 -2.288 1.00 98.56 82 VAL A N 1
ATOM 613 C CA . VAL A 1 82 ? -8.618 11.355 -2.053 1.00 98.56 82 VAL A CA 1
ATOM 614 C C . VAL A 1 82 ? -9.717 10.489 -1.435 1.00 98.56 82 VAL A C 1
ATOM 616 O O . VAL A 1 82 ? -10.346 10.895 -0.455 1.00 98.56 82 VAL A O 1
ATOM 619 N N . SER A 1 83 ? -9.907 9.268 -1.943 1.00 98.38 83 SER A N 1
ATOM 620 C CA . SER A 1 83 ? -10.895 8.316 -1.419 1.00 98.38 83 SER A CA 1
ATOM 621 C C . SER A 1 83 ? -10.595 7.919 0.028 1.00 98.38 83 SER A C 1
ATOM 623 O O . SER A 1 83 ? -11.500 7.895 0.865 1.00 98.38 83 SER A O 1
ATOM 625 N N . SER A 1 84 ? -9.324 7.665 0.356 1.00 98.50 84 SER A N 1
ATOM 626 C CA . SER A 1 84 ? -8.888 7.404 1.729 1.00 98.50 84 SER A CA 1
ATOM 627 C C . SER A 1 84 ? -9.170 8.597 2.644 1.00 98.50 84 SER A C 1
ATOM 629 O O . SER A 1 84 ? -9.809 8.436 3.686 1.00 98.50 84 SER A O 1
ATOM 631 N N . GLY A 1 85 ? -8.780 9.810 2.236 1.00 98.38 85 GLY A N 1
ATOM 632 C CA . GLY A 1 85 ? -9.017 11.037 2.999 1.00 98.38 85 GLY A CA 1
ATOM 633 C C . GLY A 1 85 ? -10.501 11.287 3.274 1.00 98.38 85 GLY A C 1
ATOM 634 O O . GLY A 1 85 ? -10.879 11.569 4.415 1.00 98.38 85 GLY A O 1
ATOM 635 N N . TYR A 1 86 ? -11.355 11.100 2.263 1.00 98.00 86 TYR A N 1
ATOM 636 C CA . TYR A 1 86 ? -12.805 11.215 2.410 1.00 98.00 86 TYR A CA 1
ATOM 637 C C . TYR A 1 86 ? -13.362 10.195 3.411 1.00 98.00 86 TYR A C 1
ATOM 639 O O . TYR A 1 86 ? -14.107 10.564 4.320 1.00 98.00 86 TYR A O 1
ATOM 647 N N . LEU A 1 87 ? -12.958 8.924 3.306 1.00 97.25 87 LEU A N 1
ATOM 648 C CA . LEU A 1 87 ? -13.389 7.884 4.243 1.00 97.25 87 LEU A CA 1
ATOM 649 C C . LEU A 1 87 ? -12.932 8.181 5.674 1.00 97.25 87 LEU A C 1
ATOM 651 O O . LEU A 1 87 ? -13.720 8.031 6.607 1.00 97.25 87 LEU A O 1
ATOM 655 N N . ILE A 1 88 ? -11.693 8.640 5.870 1.00 97.88 88 ILE A N 1
ATOM 656 C CA . ILE A 1 88 ? -11.179 9.027 7.193 1.00 97.88 88 ILE A CA 1
ATOM 657 C C . ILE A 1 88 ? -11.998 10.184 7.768 1.00 97.88 88 ILE A C 1
ATOM 659 O O . ILE A 1 88 ? -12.416 10.118 8.928 1.00 97.88 88 ILE A O 1
ATOM 663 N N . ALA A 1 89 ? -12.253 11.224 6.971 1.00 97.69 89 ALA A N 1
ATOM 664 C CA . ALA A 1 89 ? -13.050 12.373 7.386 1.00 97.69 89 ALA A CA 1
ATOM 665 C C . ALA A 1 89 ? -14.476 11.955 7.775 1.00 97.69 89 ALA A C 1
ATOM 667 O O . ALA A 1 89 ? -14.971 12.339 8.837 1.00 97.69 89 ALA A O 1
ATOM 668 N N . ASP A 1 90 ? -15.110 11.098 6.976 1.00 96.31 90 ASP A N 1
ATOM 669 C CA . ASP A 1 90 ? -16.456 10.596 7.236 1.00 96.31 90 ASP A CA 1
ATOM 670 C C . ASP A 1 90 ? -16.525 9.689 8.482 1.00 96.31 90 ASP A C 1
ATOM 672 O O . ASP A 1 90 ? -17.454 9.774 9.289 1.00 96.31 90 ASP A O 1
ATOM 676 N N . LEU A 1 91 ? -15.520 8.839 8.708 1.00 95.88 91 LEU A N 1
ATOM 677 C CA . LEU A 1 91 ? -15.417 8.011 9.917 1.00 95.88 91 LEU A CA 1
ATOM 678 C C . LEU A 1 91 ? -15.209 8.850 11.183 1.00 95.88 91 LEU A C 1
ATOM 680 O O . LEU A 1 91 ? -15.799 8.540 12.222 1.00 95.88 91 LEU A O 1
ATOM 684 N N . ARG A 1 92 ? -14.400 9.915 11.101 1.00 96.44 92 ARG A N 1
ATOM 685 C CA . ARG A 1 92 ? -14.187 10.864 12.204 1.00 96.44 92 ARG A CA 1
ATOM 686 C C . ARG A 1 92 ? -15.447 11.663 12.504 1.00 96.44 92 ARG A C 1
ATOM 688 O O . ARG A 1 92 ? -15.846 11.735 13.660 1.00 96.44 92 ARG A O 1
ATOM 695 N N . ARG A 1 93 ? -16.121 12.183 11.474 1.00 96.25 93 ARG A N 1
ATOM 696 C CA . ARG A 1 93 ? -17.395 12.905 11.609 1.00 96.25 93 ARG A CA 1
ATOM 697 C C . ARG A 1 93 ? -18.453 12.067 12.328 1.00 96.25 93 ARG A C 1
ATOM 699 O O . ARG A 1 93 ? -19.169 12.581 13.177 1.00 96.25 93 ARG A O 1
ATOM 706 N N . ARG A 1 94 ? -18.515 10.768 12.024 1.00 94.00 94 ARG A N 1
ATOM 707 C CA . ARG A 1 94 ? -19.450 9.810 12.637 1.00 94.00 94 ARG A CA 1
ATOM 708 C C . ARG A 1 94 ? -18.977 9.230 13.977 1.00 94.00 94 ARG A C 1
ATOM 710 O O . ARG A 1 94 ? -19.671 8.380 14.520 1.00 94.00 94 ARG A O 1
ATOM 717 N N . GLN A 1 95 ? -17.811 9.636 14.493 1.00 94.88 95 GLN A N 1
ATOM 718 C CA . GLN A 1 95 ? -17.232 9.134 15.752 1.00 94.88 95 GLN A CA 1
ATOM 719 C C . GLN A 1 95 ? -17.041 7.601 15.794 1.00 94.88 95 GLN A C 1
ATOM 721 O O . GLN A 1 95 ? -17.052 6.981 16.854 1.00 94.88 95 GLN A O 1
ATOM 726 N N . VAL A 1 96 ? -16.840 6.969 14.632 1.00 94.75 96 VAL A N 1
ATOM 727 C CA . VAL A 1 96 ? -16.610 5.514 14.502 1.00 94.75 96 VAL A CA 1
ATOM 728 C C . VAL A 1 96 ? -15.218 5.184 13.959 1.00 94.75 96 VAL A C 1
ATOM 730 O O . VAL A 1 96 ? -14.940 4.034 13.618 1.00 94.75 96 VAL A O 1
ATOM 733 N N . TRP A 1 97 ? -14.334 6.179 13.869 1.00 94.38 97 TRP A N 1
ATOM 734 C CA . TRP A 1 97 ? -12.950 6.004 13.440 1.00 94.38 97 TRP A CA 1
ATOM 735 C C . TRP A 1 97 ? -12.185 5.053 14.368 1.00 94.38 97 TRP A C 1
ATOM 737 O O . TRP A 1 97 ? -12.246 5.160 15.593 1.00 94.38 97 TRP A O 1
ATOM 747 N N . ARG A 1 98 ? -11.451 4.108 13.774 1.00 96.00 98 ARG A N 1
ATOM 748 C CA . ARG A 1 98 ? -10.645 3.120 14.492 1.00 96.00 98 ARG A CA 1
ATOM 749 C C . ARG A 1 98 ? -9.194 3.164 13.986 1.00 96.00 98 ARG A C 1
ATOM 751 O O . ARG A 1 98 ? -8.883 2.505 12.993 1.00 96.00 98 ARG A O 1
ATOM 758 N N . PRO A 1 99 ? -8.281 3.893 14.654 1.00 96.12 99 PRO A N 1
ATOM 759 C CA . PRO A 1 99 ? -6.919 4.114 14.156 1.00 96.12 99 PRO A CA 1
ATOM 760 C C . PRO A 1 99 ? -6.114 2.823 13.964 1.00 96.12 99 PRO A C 1
ATOM 762 O O . PRO A 1 99 ? -5.420 2.690 12.963 1.00 96.12 99 PRO A O 1
ATOM 765 N N . VAL A 1 100 ? -6.253 1.843 14.865 1.00 96.88 100 VAL A N 1
ATOM 766 C CA . VAL A 1 100 ? -5.549 0.550 14.743 1.00 96.88 100 VAL A CA 1
ATOM 767 C C . VAL A 1 100 ? -5.975 -0.198 13.476 1.00 96.88 100 VAL A C 1
ATOM 769 O O . VAL A 1 100 ? -5.134 -0.777 12.797 1.00 96.88 100 VAL A O 1
ATOM 772 N N . TRP A 1 101 ? -7.259 -0.144 13.108 1.00 97.38 101 TRP A N 1
ATOM 773 C CA . TRP A 1 101 ? -7.761 -0.764 11.877 1.00 97.38 101 TRP A CA 1
ATOM 774 C C . TRP A 1 101 ? -7.258 -0.047 10.620 1.00 97.38 101 TRP A C 1
ATOM 776 O O . TRP A 1 101 ? -6.929 -0.710 9.643 1.00 97.38 101 TRP A O 1
ATOM 786 N N . LEU A 1 102 ? -7.126 1.282 10.660 1.00 98.25 102 LEU A N 1
ATOM 787 C CA . LEU A 1 102 ? -6.494 2.042 9.579 1.00 98.25 102 LEU A CA 1
ATOM 788 C C . LEU A 1 102 ? -5.019 1.680 9.417 1.00 98.25 102 LEU A C 1
ATOM 790 O O . LEU A 1 102 ? -4.589 1.383 8.308 1.00 98.25 102 LEU A O 1
ATOM 794 N N . ALA A 1 103 ? -4.263 1.639 10.514 1.00 98.50 103 ALA A N 1
ATOM 795 C CA . ALA A 1 103 ? -2.859 1.235 10.486 1.00 98.50 103 ALA A CA 1
ATOM 796 C C . ALA A 1 103 ? -2.696 -0.216 10.000 1.00 98.50 103 ALA A C 1
ATOM 798 O O . ALA A 1 103 ? -1.781 -0.515 9.239 1.00 98.50 103 ALA A O 1
ATOM 799 N N . THR A 1 104 ? -3.623 -1.101 10.383 1.00 98.31 104 THR A N 1
ATOM 800 C CA . THR A 1 104 ? -3.687 -2.485 9.890 1.00 98.31 104 THR A CA 1
ATOM 801 C C . THR A 1 104 ? -3.869 -2.517 8.374 1.00 98.31 104 THR A C 1
ATOM 803 O O . THR A 1 104 ? -3.115 -3.197 7.687 1.00 98.31 104 THR A O 1
ATOM 806 N N . GLY A 1 105 ? -4.845 -1.768 7.848 1.00 98.44 105 GLY A N 1
ATOM 807 C CA . GLY A 1 105 ? -5.120 -1.704 6.412 1.00 98.44 105 GLY A CA 1
ATOM 808 C C . GLY A 1 105 ? -3.965 -1.105 5.620 1.00 98.44 105 GLY A C 1
ATOM 809 O O . GLY A 1 105 ? -3.644 -1.611 4.553 1.00 98.44 105 GLY A O 1
ATOM 810 N N . LEU A 1 106 ? -3.304 -0.084 6.171 1.00 98.75 106 LEU A N 1
ATOM 811 C CA . LEU A 1 106 ? -2.118 0.521 5.573 1.00 98.75 106 LEU A CA 1
ATOM 812 C C . LEU A 1 106 ? -0.963 -0.485 5.481 1.00 98.75 106 LEU A C 1
ATOM 814 O O . LEU A 1 106 ? -0.425 -0.706 4.404 1.00 98.75 106 LEU A O 1
ATOM 818 N N . ALA A 1 107 ? -0.606 -1.129 6.593 1.00 98.75 107 ALA A N 1
ATOM 819 C CA . ALA A 1 107 ? 0.521 -2.058 6.635 1.00 98.75 107 ALA A CA 1
ATOM 820 C C . ALA A 1 107 ? 0.271 -3.323 5.793 1.00 98.75 107 ALA A C 1
ATOM 822 O O . ALA A 1 107 ? 1.119 -3.708 4.991 1.00 98.75 107 ALA A O 1
ATOM 823 N N . LEU A 1 108 ? -0.912 -3.939 5.918 1.00 98.62 108 LEU A N 1
ATOM 824 C CA . LEU A 1 108 ? -1.280 -5.085 5.081 1.00 98.62 108 LEU A CA 1
ATOM 825 C C . LEU A 1 108 ? -1.398 -4.692 3.608 1.00 98.62 108 LEU A C 1
ATOM 827 O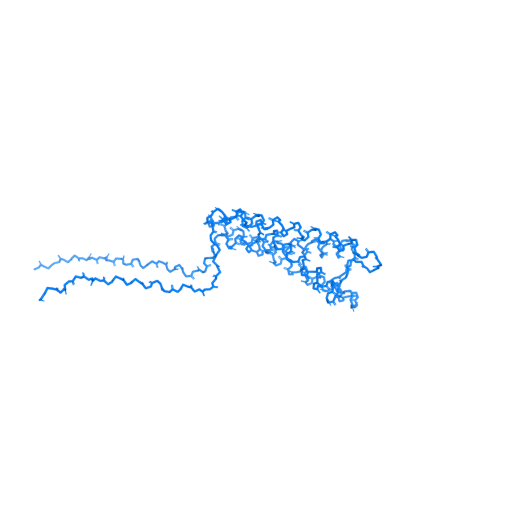 O . LEU A 1 108 ? -0.957 -5.449 2.752 1.00 98.62 108 LEU A O 1
ATOM 831 N N . GLY A 1 109 ? -1.962 -3.518 3.315 1.00 98.50 109 GLY A N 1
ATOM 832 C CA . GLY A 1 109 ? -2.073 -2.995 1.957 1.00 98.50 109 GLY A CA 1
ATOM 833 C C . GLY A 1 109 ? -0.706 -2.812 1.307 1.00 98.50 109 GLY A C 1
ATOM 834 O O . GLY A 1 109 ? -0.500 -3.325 0.216 1.00 98.50 109 GLY A O 1
ATOM 835 N N . LEU A 1 110 ? 0.247 -2.172 1.994 1.00 98.56 110 LEU A N 1
ATOM 836 C CA . LEU A 1 110 ? 1.613 -1.990 1.487 1.00 98.56 110 LEU A CA 1
ATOM 837 C C . LEU A 1 110 ? 2.298 -3.336 1.231 1.00 98.56 110 LEU A C 1
ATOM 839 O O . LEU A 1 110 ? 2.925 -3.520 0.195 1.00 98.56 110 LEU A O 1
ATOM 843 N N . GLY A 1 111 ? 2.131 -4.294 2.147 1.00 98.25 111 GLY A N 1
ATOM 844 C CA . GLY A 1 111 ? 2.676 -5.638 1.985 1.00 98.25 111 GLY A CA 1
ATOM 845 C C . GLY A 1 111 ? 2.071 -6.401 0.803 1.00 98.25 111 GLY A C 1
ATOM 846 O O . GLY A 1 111 ? 2.801 -6.996 0.021 1.00 98.25 111 GLY A O 1
ATOM 847 N N . VAL A 1 112 ? 0.745 -6.382 0.642 1.00 98.25 112 VAL A N 1
ATOM 848 C CA . VAL A 1 112 ? 0.065 -7.095 -0.454 1.00 98.25 112 VAL A CA 1
ATOM 849 C C . VAL A 1 112 ? 0.326 -6.432 -1.803 1.00 98.25 112 VAL A C 1
ATOM 851 O O . VAL A 1 112 ? 0.610 -7.139 -2.763 1.00 98.25 112 VAL A O 1
ATOM 854 N N . ILE A 1 113 ? 0.250 -5.102 -1.885 1.00 97.12 113 ILE A N 1
ATOM 855 C CA . ILE A 1 113 ? 0.526 -4.361 -3.123 1.00 97.12 113 ILE A CA 1
ATOM 856 C C . ILE A 1 113 ? 1.978 -4.578 -3.538 1.00 97.12 113 ILE A C 1
ATOM 858 O O . ILE A 1 113 ? 2.210 -4.977 -4.672 1.00 97.12 113 ILE A O 1
ATOM 862 N N . GLY A 1 114 ? 2.929 -4.438 -2.608 1.00 95.88 114 GLY A N 1
ATOM 863 C CA . GLY A 1 114 ? 4.335 -4.717 -2.894 1.00 95.88 114 GLY A CA 1
ATOM 864 C C . GLY A 1 114 ? 4.578 -6.170 -3.309 1.00 95.88 114 GLY A C 1
ATOM 865 O O . GLY A 1 114 ? 5.376 -6.422 -4.197 1.00 95.88 114 GLY A O 1
ATOM 866 N N . LEU A 1 115 ? 3.863 -7.144 -2.730 1.00 95.69 115 LEU A N 1
ATOM 867 C CA . LEU A 1 115 ? 3.967 -8.543 -3.160 1.00 95.69 115 LEU A CA 1
ATOM 868 C C . LEU A 1 115 ? 3.437 -8.756 -4.584 1.00 95.69 115 LEU A C 1
ATOM 870 O O . LEU A 1 115 ? 4.017 -9.533 -5.338 1.00 95.69 115 LEU A O 1
ATOM 874 N N . VAL A 1 116 ? 2.321 -8.111 -4.937 1.00 94.81 116 VAL A N 1
ATOM 875 C CA . VAL A 1 116 ? 1.783 -8.152 -6.303 1.00 94.81 116 VAL A CA 1
ATOM 876 C C . VAL A 1 116 ? 2.784 -7.531 -7.265 1.00 94.81 116 VAL A C 1
ATOM 878 O O . VAL A 1 116 ? 3.085 -8.140 -8.283 1.00 94.81 116 VAL A O 1
ATOM 881 N N . ASP A 1 117 ? 3.331 -6.373 -6.931 1.00 91.50 117 ASP A N 1
ATOM 882 C CA . ASP A 1 117 ? 4.328 -5.704 -7.754 1.00 91.50 117 ASP A CA 1
ATOM 883 C C . ASP A 1 117 ? 5.582 -6.576 -7.961 1.00 91.50 117 ASP A C 1
ATOM 885 O O . ASP A 1 117 ? 5.861 -7.034 -9.070 1.00 91.50 117 ASP A O 1
ATOM 889 N N . GLU A 1 118 ? 6.235 -6.987 -6.874 1.00 91.31 118 GLU A N 1
ATOM 890 C CA . GLU A 1 118 ? 7.446 -7.805 -6.946 1.00 91.31 118 GLU A CA 1
ATOM 891 C C . GLU A 1 118 ? 7.219 -9.152 -7.639 1.00 91.31 118 GLU A C 1
ATOM 893 O O . GLU A 1 118 ? 7.987 -9.560 -8.505 1.00 91.31 118 GLU A O 1
ATOM 898 N N . VAL A 1 119 ? 6.167 -9.892 -7.288 1.00 91.00 119 VAL A N 1
ATOM 899 C CA . VAL A 1 119 ? 5.992 -11.253 -7.817 1.00 91.00 119 VAL A CA 1
ATOM 900 C C . VAL A 1 119 ? 5.298 -11.231 -9.170 1.00 91.00 119 VAL A C 1
ATOM 902 O O . VAL A 1 119 ? 5.789 -11.832 -10.129 1.00 91.00 119 VAL A O 1
ATOM 905 N N . LEU A 1 120 ? 4.135 -10.584 -9.255 1.00 90.06 120 LEU A N 1
ATOM 906 C CA . LEU A 1 120 ? 3.334 -10.611 -10.471 1.00 90.06 120 LEU A CA 1
ATOM 907 C C . LEU A 1 120 ? 3.943 -9.702 -11.535 1.00 90.06 120 LEU A C 1
ATOM 909 O O . LEU A 1 120 ? 4.150 -10.171 -12.652 1.00 90.06 120 LEU A O 1
ATOM 913 N N . VAL A 1 121 ? 4.246 -8.445 -11.211 1.00 88.44 121 VAL A N 1
ATOM 914 C CA . VAL A 1 121 ? 4.702 -7.465 -12.209 1.00 88.44 121 VAL A CA 1
ATOM 915 C C . VAL A 1 121 ? 6.166 -7.705 -12.583 1.00 88.44 121 VAL A C 1
ATOM 917 O O . VAL A 1 121 ? 6.454 -7.876 -13.773 1.00 88.44 121 VAL A O 1
ATOM 920 N N . HIS A 1 122 ? 7.074 -7.825 -11.606 1.00 86.81 122 HIS A N 1
ATOM 921 C CA . HIS A 1 122 ? 8.505 -7.981 -11.898 1.00 86.81 122 HIS A CA 1
ATOM 922 C C . HIS A 1 122 ? 8.885 -9.402 -12.322 1.00 86.81 122 HIS A C 1
ATOM 924 O O . HIS A 1 122 ? 9.639 -9.566 -13.281 1.00 86.81 122 HIS A O 1
ATOM 930 N N . LYS A 1 123 ? 8.408 -10.462 -11.652 1.00 86.50 123 LYS A N 1
ATOM 931 C CA . LYS A 1 123 ? 8.889 -11.833 -11.952 1.00 86.50 123 LYS A CA 1
ATOM 932 C C . LYS A 1 123 ? 8.041 -12.597 -12.960 1.00 86.50 123 LYS A C 1
ATOM 934 O O . LYS A 1 123 ? 8.602 -13.264 -13.826 1.00 86.50 123 LYS A O 1
ATOM 939 N N . ILE A 1 124 ? 6.715 -12.536 -12.855 1.00 87.69 124 ILE A N 1
ATOM 940 C CA . ILE A 1 124 ? 5.832 -13.316 -13.736 1.00 87.69 124 ILE A CA 1
ATOM 941 C C . ILE A 1 124 ? 5.625 -12.599 -15.070 1.00 87.69 124 ILE A C 1
ATOM 943 O O . ILE A 1 124 ? 5.809 -13.193 -16.132 1.00 87.69 124 ILE A O 1
ATOM 947 N N . LEU A 1 125 ? 5.218 -11.332 -15.020 1.00 84.62 125 LEU A N 1
ATOM 948 C CA . LEU A 1 125 ? 4.880 -10.551 -16.205 1.00 84.62 125 LEU A CA 1
ATOM 949 C C . LEU A 1 125 ? 6.113 -9.907 -16.844 1.00 84.62 125 LEU A C 1
ATOM 951 O O . LEU A 1 125 ? 6.147 -9.742 -18.068 1.00 84.62 125 LEU A O 1
ATOM 955 N N . ASN A 1 126 ? 7.130 -9.595 -16.035 1.00 83.81 126 ASN A N 1
ATOM 956 C CA . ASN A 1 126 ? 8.351 -8.913 -16.455 1.00 83.81 126 ASN A CA 1
ATOM 957 C C . ASN A 1 126 ? 8.027 -7.652 -17.277 1.00 83.81 126 ASN A C 1
ATOM 959 O O . ASN A 1 126 ? 8.532 -7.453 -18.386 1.00 83.81 126 ASN A O 1
ATOM 963 N N . TRP A 1 127 ? 7.063 -6.874 -16.782 1.00 80.31 127 TRP A N 1
ATOM 964 C CA . TRP A 1 127 ? 6.604 -5.634 -17.417 1.00 80.31 127 TRP A CA 1
ATOM 965 C C . TRP A 1 127 ? 7.504 -4.453 -17.076 1.00 80.31 127 TRP A C 1
ATOM 967 O O . TRP A 1 127 ? 7.665 -3.552 -17.899 1.00 80.31 127 TRP A O 1
ATOM 977 N N . HIS A 1 128 ? 8.119 -4.523 -15.903 1.00 75.19 128 HIS A N 1
ATOM 978 C CA . HIS A 1 128 ? 8.980 -3.509 -15.338 1.00 75.19 128 HIS A CA 1
ATOM 979 C C . HIS A 1 128 ? 9.993 -4.202 -14.394 1.00 75.19 128 HIS A C 1
ATOM 981 O O . HIS A 1 128 ? 9.648 -5.203 -13.762 1.00 75.19 128 HIS A O 1
ATOM 987 N N . GLN A 1 129 ? 11.264 -3.772 -14.381 1.00 73.75 129 GLN A N 1
ATOM 988 C CA . GLN A 1 129 ? 12.283 -4.218 -13.413 1.00 73.75 129 GLN A CA 1
ATOM 989 C C . GLN A 1 129 ? 12.972 -3.017 -12.768 1.00 73.75 129 GLN A C 1
ATOM 991 O O . GLN A 1 129 ? 13.409 -2.099 -13.461 1.00 73.75 129 GLN A O 1
ATOM 996 N N . ILE A 1 130 ? 13.214 -3.098 -11.457 1.00 70.88 130 ILE A N 1
ATOM 997 C CA . ILE A 1 130 ? 13.994 -2.097 -10.708 1.00 70.88 130 ILE A CA 1
ATOM 998 C C . ILE A 1 130 ? 15.424 -1.969 -11.263 1.00 70.88 130 ILE A C 1
ATOM 1000 O O . ILE A 1 130 ? 16.019 -0.888 -11.261 1.00 70.88 130 ILE A O 1
ATOM 1004 N N . HIS A 1 131 ? 16.005 -3.082 -11.723 1.00 74.50 131 HIS A N 1
ATOM 1005 C CA . HIS A 1 131 ? 17.319 -3.097 -12.351 1.00 74.50 131 HIS A CA 1
ATOM 1006 C C . HIS A 1 131 ? 17.478 -4.280 -13.309 1.00 74.50 131 HIS A C 1
ATOM 1008 O O . HIS A 1 131 ? 17.241 -5.431 -12.945 1.00 74.50 131 HIS A O 1
ATOM 1014 N N . TYR A 1 132 ? 17.979 -4.009 -14.512 1.00 74.81 132 TYR A N 1
ATOM 1015 C CA . TYR A 1 132 ? 18.363 -5.048 -15.460 1.00 74.81 132 TYR A CA 1
ATOM 1016 C C . TYR A 1 132 ? 19.844 -5.385 -15.278 1.00 74.81 132 TYR A C 1
ATOM 1018 O O . TYR A 1 132 ? 20.718 -4.584 -15.601 1.00 74.81 132 TYR A O 1
ATOM 1026 N N . GLY A 1 133 ? 20.141 -6.578 -14.763 1.00 80.44 133 GLY A N 1
ATOM 1027 C CA . GLY A 1 133 ? 21.519 -7.033 -14.596 1.00 80.44 133 GLY A CA 1
ATOM 1028 C C . GLY A 1 133 ? 21.674 -8.171 -13.587 1.00 80.44 133 GLY A C 1
ATOM 1029 O O . GLY A 1 133 ? 20.715 -8.537 -12.907 1.00 80.44 133 GLY A O 1
ATOM 1030 N N . PRO A 1 134 ? 22.891 -8.725 -13.448 1.00 80.31 134 PRO A N 1
ATOM 1031 C CA . PRO A 1 134 ? 23.161 -9.843 -12.543 1.00 80.31 134 PRO A CA 1
ATOM 1032 C C . PRO A 1 134 ? 22.952 -9.489 -11.064 1.00 80.31 134 PRO A C 1
ATOM 1034 O O . PRO A 1 134 ? 22.810 -10.384 -10.243 1.00 80.31 134 PRO A O 1
ATOM 1037 N N . GLU A 1 135 ? 22.902 -8.200 -10.723 1.00 85.81 135 GLU A N 1
ATOM 1038 C CA . GLU A 1 135 ? 22.754 -7.699 -9.354 1.00 85.81 135 GLU A CA 1
ATOM 1039 C C . GLU A 1 135 ? 21.299 -7.389 -8.958 1.00 85.81 135 GLU A C 1
ATOM 1041 O O . GLU A 1 135 ? 21.066 -6.875 -7.863 1.00 85.81 135 GLU A O 1
ATOM 1046 N N . VAL A 1 136 ? 20.313 -7.718 -9.809 1.00 84.44 136 VAL A N 1
ATOM 1047 C CA . VAL A 1 136 ? 18.877 -7.483 -9.544 1.00 84.44 136 VAL A CA 1
ATOM 1048 C C . VAL A 1 136 ? 18.419 -8.071 -8.203 1.00 84.44 136 VAL A C 1
ATOM 1050 O O . VAL A 1 136 ? 17.640 -7.456 -7.481 1.00 84.44 136 VAL A O 1
ATOM 1053 N N . TRP A 1 137 ? 19.007 -9.200 -7.799 1.00 84.94 137 TRP A N 1
ATOM 1054 C CA . TRP A 1 137 ? 18.684 -9.896 -6.553 1.00 84.94 137 TRP A CA 1
ATOM 1055 C C . TRP A 1 137 ? 18.865 -9.027 -5.296 1.00 84.94 137 TRP A C 1
ATOM 1057 O O . TRP A 1 137 ? 18.191 -9.256 -4.294 1.00 84.94 137 TRP A O 1
ATOM 1067 N N . LYS A 1 138 ? 19.755 -8.022 -5.317 1.00 89.38 138 LYS A N 1
ATOM 1068 C CA . LYS A 1 138 ? 19.948 -7.102 -4.181 1.00 89.38 138 LYS A CA 1
ATOM 1069 C C . LYS A 1 138 ? 18.718 -6.227 -3.958 1.00 89.38 138 LYS A C 1
ATOM 1071 O O . LYS A 1 138 ? 18.342 -5.983 -2.811 1.00 89.38 138 LYS A O 1
ATOM 1076 N N . TYR A 1 139 ? 18.101 -5.781 -5.048 1.00 87.19 139 TYR A N 1
ATOM 1077 C CA . TYR A 1 139 ? 16.880 -4.983 -5.024 1.00 87.19 139 TYR A CA 1
ATOM 1078 C C . TYR A 1 139 ? 15.691 -5.845 -4.605 1.00 87.19 139 TYR A C 1
ATOM 1080 O O . TYR A 1 139 ? 14.976 -5.457 -3.683 1.00 87.19 139 TYR A O 1
ATOM 1088 N N . ASP A 1 140 ? 15.593 -7.064 -5.144 1.00 88.88 140 ASP A N 1
ATOM 1089 C CA . ASP A 1 140 ? 14.563 -8.040 -4.765 1.00 88.88 140 ASP A CA 1
ATOM 1090 C C . ASP A 1 140 ? 14.587 -8.353 -3.259 1.00 88.88 140 ASP A C 1
ATOM 1092 O O . ASP A 1 140 ? 13.545 -8.463 -2.615 1.00 88.88 140 ASP A O 1
ATOM 1096 N N . ILE A 1 141 ? 15.778 -8.477 -2.657 1.00 92.25 141 ILE A N 1
ATOM 1097 C CA . ILE A 1 141 ? 15.910 -8.685 -1.206 1.00 92.25 141 ILE A CA 1
ATOM 1098 C C . ILE A 1 141 ? 15.439 -7.457 -0.428 1.00 92.25 141 ILE A C 1
ATOM 1100 O O . ILE A 1 141 ? 14.739 -7.606 0.576 1.00 92.25 141 ILE A O 1
ATOM 1104 N N . GLY A 1 142 ? 15.827 -6.256 -0.862 1.00 92.38 142 GLY A N 1
ATOM 1105 C CA . GLY A 1 142 ? 15.407 -5.012 -0.221 1.00 92.38 142 GLY A CA 1
ATOM 1106 C C . GLY A 1 142 ? 13.886 -4.854 -0.237 1.00 92.38 142 GLY A C 1
ATOM 1107 O O . GLY A 1 142 ? 13.273 -4.660 0.816 1.00 92.38 142 GLY A O 1
ATOM 1108 N N . ALA A 1 143 ? 13.274 -5.019 -1.409 1.00 91.81 143 ALA A N 1
ATOM 1109 C CA . ALA A 1 143 ? 11.828 -4.970 -1.582 1.00 91.81 143 ALA A CA 1
ATOM 1110 C C . ALA A 1 143 ? 11.123 -6.089 -0.800 1.00 91.81 143 ALA A C 1
ATOM 1112 O O . ALA A 1 143 ? 10.188 -5.828 -0.039 1.00 91.81 143 ALA A O 1
ATOM 1113 N N . GLY A 1 144 ? 11.636 -7.320 -0.874 1.00 95.25 144 GLY A N 1
ATOM 1114 C CA . GLY A 1 144 ? 11.134 -8.463 -0.115 1.00 95.25 144 GLY A CA 1
ATOM 1115 C C . GLY A 1 144 ? 11.146 -8.230 1.398 1.00 95.25 144 GLY A C 1
ATOM 1116 O O . GLY A 1 144 ? 10.171 -8.551 2.081 1.00 95.25 144 GLY A O 1
ATOM 1117 N N . LEU A 1 145 ? 12.203 -7.615 1.940 1.00 96.88 145 LEU A N 1
ATOM 1118 C CA . LEU A 1 145 ? 12.282 -7.277 3.362 1.00 96.88 145 LEU A CA 1
ATOM 1119 C C . LEU A 1 145 ? 11.227 -6.235 3.758 1.00 96.88 145 LEU A C 1
ATOM 1121 O O . LEU A 1 145 ? 10.584 -6.387 4.802 1.00 96.88 145 LEU A O 1
ATOM 1125 N N . CYS A 1 146 ? 11.012 -5.211 2.929 1.00 96.12 146 CYS A N 1
ATOM 1126 C CA . CYS A 1 146 ? 9.956 -4.219 3.136 1.00 96.12 146 CYS A CA 1
ATOM 1127 C C . CYS A 1 146 ? 8.564 -4.869 3.130 1.00 96.12 146 CYS A C 1
ATOM 1129 O O . CYS A 1 146 ? 7.776 -4.631 4.048 1.00 96.12 146 CYS A O 1
ATOM 1131 N N . ILE A 1 147 ? 8.289 -5.745 2.158 1.00 97.25 147 ILE A N 1
ATOM 1132 C CA . ILE A 1 147 ? 7.023 -6.482 2.025 1.00 97.25 147 ILE A CA 1
ATOM 1133 C C . ILE A 1 147 ? 6.767 -7.352 3.255 1.00 97.25 147 ILE A C 1
ATOM 1135 O O . ILE A 1 147 ? 5.716 -7.242 3.891 1.00 97.25 147 ILE A O 1
ATOM 1139 N N . VAL A 1 148 ? 7.736 -8.191 3.633 1.00 98.00 148 VAL A N 1
ATOM 1140 C CA . VAL A 1 148 ? 7.610 -9.082 4.793 1.00 98.00 148 VAL A CA 1
ATOM 1141 C C . VAL A 1 148 ? 7.408 -8.270 6.067 1.00 98.00 148 VAL A C 1
ATOM 1143 O O . VAL A 1 148 ? 6.525 -8.588 6.862 1.00 98.00 148 VAL A O 1
ATOM 1146 N N . THR A 1 149 ? 8.160 -7.184 6.249 1.00 98.56 149 THR A N 1
ATOM 1147 C CA . THR A 1 149 ? 8.009 -6.304 7.414 1.00 98.56 149 THR A CA 1
ATOM 1148 C C . THR A 1 149 ? 6.613 -5.685 7.465 1.00 98.56 149 THR A C 1
ATOM 1150 O O . THR A 1 149 ? 5.963 -5.739 8.510 1.00 98.56 149 THR A O 1
ATOM 1153 N N . ALA A 1 150 ? 6.111 -5.157 6.346 1.00 98.38 150 ALA A N 1
ATOM 1154 C CA . ALA A 1 150 ? 4.775 -4.573 6.260 1.00 98.38 150 ALA A CA 1
ATOM 1155 C C . ALA A 1 150 ? 3.675 -5.602 6.579 1.00 98.38 150 ALA A C 1
ATOM 1157 O O . ALA A 1 150 ? 2.780 -5.323 7.382 1.00 98.38 150 ALA A O 1
ATOM 1158 N N . LEU A 1 151 ? 3.781 -6.826 6.045 1.00 98.50 151 LEU A N 1
ATOM 1159 C CA . LEU A 1 151 ? 2.850 -7.922 6.337 1.00 98.50 151 LEU A CA 1
ATOM 1160 C C . LEU A 1 151 ? 2.907 -8.367 7.804 1.00 98.50 151 LEU A C 1
ATOM 1162 O O . LEU A 1 151 ? 1.861 -8.596 8.414 1.00 98.50 151 LEU A O 1
ATOM 1166 N N . LEU A 1 152 ? 4.101 -8.462 8.399 1.00 98.56 152 LEU A N 1
ATOM 1167 C CA . LEU A 1 152 ? 4.267 -8.824 9.809 1.00 98.56 152 LEU A CA 1
ATOM 1168 C C . LEU A 1 152 ? 3.675 -7.758 10.734 1.00 98.56 152 LEU A C 1
ATOM 1170 O O . LEU A 1 152 ? 2.909 -8.092 11.641 1.00 98.56 152 LEU A O 1
ATOM 1174 N N . VAL A 1 153 ? 3.971 -6.481 10.479 1.00 98.62 153 VAL A N 1
ATOM 1175 C CA . VAL A 1 153 ? 3.390 -5.353 11.220 1.00 98.62 153 VAL A CA 1
ATOM 1176 C C . VAL A 1 153 ? 1.871 -5.355 11.068 1.00 98.62 153 VAL A C 1
ATOM 1178 O O . VAL A 1 153 ? 1.156 -5.301 12.068 1.00 98.62 153 VAL A O 1
ATOM 1181 N N . GLY A 1 154 ? 1.361 -5.502 9.845 1.00 98.25 154 GLY A N 1
ATOM 1182 C CA . GLY A 1 154 ? -0.070 -5.594 9.575 1.00 98.25 154 GLY A CA 1
ATOM 1183 C C . GLY A 1 154 ? -0.736 -6.771 10.293 1.00 98.25 154 GLY A C 1
ATOM 1184 O O . GLY A 1 154 ? -1.799 -6.607 10.887 1.00 98.25 154 GLY A O 1
ATOM 1185 N N . GLY A 1 155 ? -0.089 -7.937 10.331 1.00 98.06 155 GLY A N 1
ATOM 1186 C CA . GLY A 1 155 ? -0.565 -9.115 11.056 1.00 98.06 155 GLY A CA 1
ATOM 1187 C C . GLY A 1 155 ? -0.591 -8.920 12.576 1.00 98.06 155 GLY A C 1
ATOM 1188 O O . GLY A 1 155 ? -1.547 -9.328 13.239 1.00 98.06 155 GLY A O 1
ATOM 1189 N N . VAL A 1 156 ? 0.422 -8.259 13.143 1.00 98.25 156 VAL A N 1
ATOM 1190 C CA . VAL A 1 156 ? 0.461 -7.896 14.570 1.00 98.25 156 VAL A CA 1
ATOM 1191 C C . VAL A 1 156 ? -0.657 -6.904 14.897 1.00 98.25 156 VAL A C 1
ATOM 1193 O O . VAL A 1 156 ? -1.410 -7.126 15.848 1.00 98.25 156 VAL A O 1
ATOM 1196 N N . LEU A 1 157 ? -0.820 -5.854 14.089 1.00 97.88 157 LEU A N 1
ATOM 1197 C CA . LEU A 1 157 ? -1.879 -4.859 14.261 1.00 97.88 157 LEU A CA 1
ATOM 1198 C C . LEU A 1 157 ? -3.270 -5.480 14.125 1.00 97.88 157 LEU A C 1
ATOM 1200 O O . LEU A 1 157 ? -4.138 -5.190 14.945 1.00 97.88 157 LEU A O 1
ATOM 1204 N N . LEU A 1 158 ? -3.462 -6.405 13.181 1.00 96.50 158 LEU A N 1
ATOM 1205 C CA . LEU A 1 158 ? -4.709 -7.149 13.028 1.00 96.50 158 LEU A CA 1
ATOM 1206 C C . LEU A 1 158 ? -5.026 -7.966 14.287 1.00 96.50 158 LEU A C 1
ATOM 1208 O O . LEU A 1 158 ? -6.150 -7.921 14.785 1.00 96.50 158 LEU A O 1
ATOM 1212 N N . ARG A 1 159 ? -4.038 -8.669 14.858 1.00 95.88 159 ARG A N 1
ATOM 1213 C CA . ARG A 1 159 ? -4.221 -9.411 16.119 1.00 95.88 159 ARG A CA 1
ATOM 1214 C C . ARG A 1 159 ? -4.615 -8.486 17.271 1.00 95.88 159 ARG A C 1
ATOM 1216 O O . ARG A 1 159 ? -5.490 -8.842 18.058 1.00 95.88 159 ARG A O 1
ATOM 1223 N N . ILE A 1 160 ? -3.998 -7.308 17.368 1.00 94.69 160 ILE A N 1
ATOM 1224 C CA . ILE A 1 160 ? -4.349 -6.292 18.373 1.00 94.69 160 ILE A CA 1
ATOM 1225 C C . ILE A 1 160 ? -5.781 -5.787 18.141 1.00 94.69 160 ILE A C 1
ATOM 1227 O O . ILE A 1 160 ? -6.575 -5.725 19.079 1.00 94.69 160 ILE A O 1
ATOM 1231 N N . ALA A 1 161 ? -6.135 -5.482 16.893 1.00 91.44 161 ALA A N 1
ATOM 1232 C CA . ALA A 1 161 ? -7.439 -4.951 16.513 1.00 91.44 161 ALA A CA 1
ATOM 1233 C C . ALA A 1 161 ? -8.586 -5.925 16.826 1.00 91.44 161 A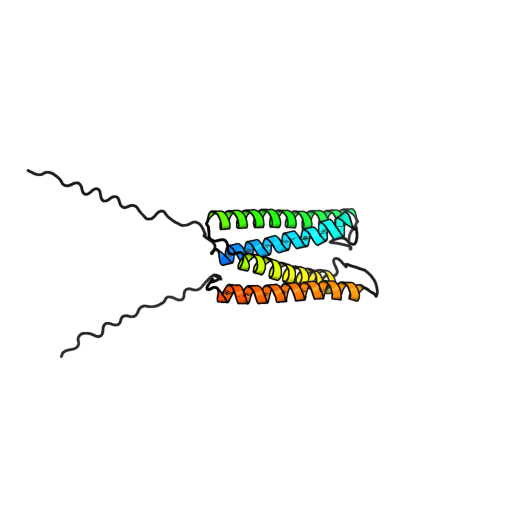LA A C 1
ATOM 1235 O O . ALA A 1 161 ? -9.629 -5.509 17.335 1.00 91.44 161 ALA A O 1
ATOM 1236 N N . LEU A 1 162 ? -8.371 -7.222 16.581 1.00 90.62 162 LEU A N 1
ATOM 1237 C CA . LEU A 1 162 ? -9.337 -8.286 16.864 1.00 90.62 162 LEU A CA 1
ATOM 1238 C C . LEU A 1 162 ? -9.524 -8.526 18.370 1.00 90.62 162 LEU A C 1
ATOM 1240 O O . LEU A 1 162 ? -10.642 -8.779 18.814 1.00 90.62 162 LEU A O 1
ATOM 1244 N N . ARG A 1 163 ? -8.463 -8.388 19.179 1.00 89.75 163 ARG A N 1
ATOM 1245 C CA . ARG A 1 163 ? -8.562 -8.457 20.652 1.00 89.75 163 ARG A CA 1
ATOM 1246 C C . ARG A 1 163 ? -9.345 -7.286 21.251 1.00 89.75 163 ARG A C 1
ATOM 1248 O O . ARG A 1 163 ? -9.918 -7.431 22.323 1.00 89.75 163 ARG A O 1
ATOM 1255 N N . GLY A 1 164 ? -9.412 -6.154 20.551 1.00 79.19 164 GLY A N 1
ATOM 1256 C CA . GLY A 1 164 ? -10.170 -4.966 20.954 1.00 79.19 164 GLY A CA 1
ATOM 1257 C C . GLY A 1 164 ? -11.694 -5.062 20.779 1.00 79.19 164 GLY A C 1
ATOM 1258 O O . GLY A 1 164 ? -12.364 -4.035 20.857 1.00 79.19 164 GLY A O 1
ATOM 1259 N N . GLY A 1 165 ? -12.250 -6.248 20.496 1.00 69.25 165 GLY A N 1
ATOM 1260 C CA . GLY A 1 165 ? -13.700 -6.487 20.423 1.00 69.25 165 GLY A CA 1
ATOM 1261 C C . GLY A 1 165 ? -14.396 -5.937 19.170 1.00 69.25 165 GLY A C 1
ATOM 1262 O O . GLY A 1 165 ? -15.623 -5.939 19.091 1.00 69.25 165 GLY A O 1
ATOM 1263 N N . ALA A 1 166 ? -13.639 -5.456 18.183 1.00 69.44 166 ALA A N 1
ATOM 1264 C CA . ALA A 1 166 ? -14.183 -4.969 16.922 1.00 69.44 166 ALA A CA 1
ATOM 1265 C C . ALA A 1 166 ? -14.393 -6.125 15.929 1.00 69.44 166 ALA A C 1
ATOM 1267 O O . ALA A 1 166 ? -13.463 -6.875 15.643 1.00 69.44 166 ALA A O 1
ATOM 1268 N N . SER A 1 167 ? -15.597 -6.241 15.365 1.00 65.06 167 SER A N 1
ATOM 1269 C CA . SER A 1 167 ? -15.916 -7.228 14.330 1.00 65.06 167 SER A CA 1
ATOM 1270 C C . SER A 1 167 ? -15.833 -6.622 12.924 1.00 65.06 167 SER A C 1
ATOM 1272 O O . SER A 1 167 ? -16.379 -5.549 12.651 1.00 65.06 167 SER A O 1
ATOM 1274 N N . LEU A 1 168 ? -15.152 -7.320 12.011 1.00 71.44 168 LEU A N 1
ATOM 1275 C CA . LEU A 1 168 ? -15.288 -7.090 10.573 1.00 71.44 168 LEU A CA 1
ATOM 1276 C C . LEU A 1 168 ? -16.523 -7.844 10.083 1.00 71.44 168 LEU A C 1
ATOM 1278 O O . LEU A 1 168 ? -16.671 -9.034 10.359 1.00 71.44 168 LEU A O 1
ATOM 1282 N N . ARG A 1 169 ? -17.407 -7.172 9.340 1.00 69.81 169 ARG A N 1
ATOM 1283 C CA . ARG A 1 169 ? -18.484 -7.855 8.620 1.00 69.81 169 ARG A CA 1
ATOM 1284 C C . ARG A 1 169 ? -17.984 -8.213 7.226 1.00 69.81 169 ARG A C 1
ATOM 1286 O O . ARG A 1 169 ? -17.858 -7.345 6.370 1.00 69.81 169 ARG A O 1
ATOM 1293 N N . VAL A 1 170 ? -17.723 -9.493 7.003 1.00 65.19 170 VAL A N 1
ATOM 1294 C CA . VAL A 1 170 ? -17.625 -10.069 5.658 1.00 65.19 170 VAL A CA 1
ATOM 1295 C C . VAL A 1 170 ? -19.023 -10.620 5.347 1.00 65.19 170 VAL A C 1
ATOM 1297 O O . VAL A 1 170 ? -19.501 -11.486 6.075 1.00 65.19 170 VAL A O 1
ATOM 1300 N N . GLY A 1 171 ? -19.753 -10.052 4.380 1.00 58.91 171 GLY A N 1
ATOM 1301 C CA . GLY A 1 171 ? -21.079 -10.577 3.989 1.00 58.91 171 GLY A CA 1
ATOM 1302 C C . GLY A 1 171 ? -20.948 -11.968 3.341 1.00 58.91 171 GLY A C 1
ATOM 1303 O O . GLY A 1 171 ? -19.919 -12.240 2.738 1.00 58.91 171 GLY A O 1
ATOM 1304 N N . THR A 1 172 ? -21.890 -12.916 3.408 1.00 53.81 172 THR A N 1
ATOM 1305 C CA . THR A 1 172 ? -23.226 -12.970 4.022 1.00 53.81 172 THR A CA 1
ATOM 1306 C C . THR A 1 172 ? -23.578 -14.452 4.235 1.00 53.81 172 THR A C 1
ATOM 1308 O O . THR A 1 172 ? -23.594 -15.219 3.282 1.00 53.81 172 THR A O 1
ATOM 1311 N N . SER A 1 173 ? -23.904 -14.865 5.458 1.00 45.25 173 SER A N 1
ATOM 1312 C CA . SER A 1 173 ? -25.110 -15.659 5.744 1.00 45.25 173 SER A CA 1
ATOM 1313 C C . SER A 1 173 ? -25.382 -15.581 7.245 1.00 45.25 173 SER A C 1
ATOM 1315 O O . SER A 1 173 ? -24.727 -16.196 8.081 1.00 45.25 173 SER A O 1
ATOM 1317 N N . GLN A 1 174 ? -26.362 -14.757 7.600 1.00 51.06 174 GLN A N 1
ATOM 1318 C CA . GLN A 1 174 ? -27.143 -15.012 8.800 1.00 51.06 174 GLN A CA 1
ATOM 1319 C C . GLN A 1 174 ? -27.975 -16.255 8.477 1.00 51.06 174 GLN A C 1
ATOM 1321 O O . GLN A 1 174 ? -29.024 -16.149 7.847 1.00 51.06 174 GLN A O 1
ATOM 1326 N N . VAL A 1 175 ? -27.475 -17.442 8.829 1.00 44.88 175 VAL A N 1
ATOM 1327 C CA . VAL A 1 175 ? -28.339 -18.620 8.901 1.00 44.88 175 VAL A CA 1
ATOM 1328 C C . VAL A 1 175 ? -29.274 -18.378 10.079 1.00 44.88 175 VAL A C 1
ATOM 1330 O O . VAL A 1 175 ? -28.847 -18.253 11.225 1.00 44.88 175 VAL A O 1
ATOM 1333 N N . PHE A 1 176 ? -30.541 -18.209 9.725 1.00 41.66 176 PHE A N 1
ATOM 1334 C CA . PHE A 1 176 ? -31.719 -18.100 10.569 1.00 41.66 176 PHE A CA 1
ATOM 1335 C C . PHE A 1 176 ? -31.557 -18.839 11.910 1.00 41.66 176 PHE A C 1
ATOM 1337 O O . PHE A 1 176 ? -31.482 -20.067 11.954 1.00 41.66 176 PHE A O 1
ATOM 1344 N N . ARG A 1 177 ? -31.516 -18.095 13.023 1.00 44.78 177 ARG A N 1
ATOM 1345 C CA . ARG A 1 177 ? -31.661 -18.670 14.364 1.00 44.78 177 ARG A CA 1
ATOM 1346 C C . ARG A 1 177 ? -33.145 -18.971 14.552 1.00 44.78 177 ARG A C 1
ATOM 1348 O O . ARG A 1 177 ? -33.902 -18.092 14.945 1.00 44.78 177 ARG A O 1
ATOM 1355 N N . GLY A 1 178 ? -33.554 -20.189 14.204 1.00 39.25 178 GLY A N 1
ATOM 1356 C CA . GLY A 1 178 ? -34.878 -20.694 14.545 1.00 39.25 178 GLY A CA 1
ATOM 1357 C C . GLY A 1 178 ? -35.020 -20.728 16.063 1.00 39.25 178 GLY A C 1
ATOM 1358 O O . GLY A 1 178 ? -34.420 -21.571 16.723 1.00 39.25 178 GLY A O 1
ATOM 1359 N N . ASP A 1 179 ? -35.774 -19.782 16.612 1.00 49.44 179 ASP A N 1
ATOM 1360 C CA . ASP A 1 179 ? -36.290 -19.863 17.972 1.00 49.44 179 ASP A CA 1
ATOM 1361 C C . ASP A 1 179 ? -37.406 -20.913 17.972 1.00 49.44 179 ASP A C 1
ATOM 1363 O O . ASP A 1 179 ? -38.556 -20.622 17.653 1.00 49.44 179 ASP A O 1
ATOM 1367 N N . GLN A 1 180 ? -37.056 -22.169 18.247 1.00 50.06 180 GLN A N 1
ATOM 1368 C CA . GLN A 1 180 ? -38.045 -23.146 18.682 1.00 50.06 180 GLN A CA 1
ATOM 1369 C C . GLN A 1 180 ? -38.159 -23.068 20.202 1.00 50.06 180 GLN A C 1
ATOM 1371 O O . GLN A 1 180 ? -37.563 -23.858 20.933 1.00 50.06 180 GLN A O 1
ATOM 1376 N N . ARG A 1 181 ? -38.980 -22.130 20.682 1.00 48.44 181 ARG A N 1
ATOM 1377 C CA . ARG A 1 181 ? -39.744 -22.372 21.906 1.00 48.44 181 ARG A CA 1
ATOM 1378 C C . ARG A 1 181 ? -40.825 -23.395 21.575 1.00 48.44 181 ARG A C 1
ATOM 1380 O O . ARG A 1 181 ? -41.905 -23.035 21.119 1.00 48.44 181 ARG A O 1
ATOM 1387 N N . VAL A 1 182 ? -40.520 -24.670 21.791 1.00 53.53 182 VAL A N 1
ATOM 1388 C CA . VAL A 1 182 ? -41.562 -25.682 21.979 1.00 53.53 182 VAL A CA 1
ATOM 1389 C C . VAL A 1 182 ? -42.019 -25.558 23.426 1.00 53.53 182 VAL A C 1
ATOM 1391 O O . VAL A 1 182 ? -41.302 -25.922 24.357 1.00 53.53 182 VAL A O 1
ATOM 1394 N N . ASP A 1 183 ? -43.192 -24.964 23.599 1.00 49.31 183 ASP A N 1
ATOM 1395 C CA . ASP A 1 183 ? -43.965 -25.031 24.830 1.00 49.31 183 ASP A CA 1
ATOM 1396 C C . ASP A 1 183 ? -44.463 -26.473 24.993 1.00 49.31 183 ASP A C 1
ATOM 1398 O O . ASP A 1 183 ? -45.338 -26.931 24.261 1.00 49.31 183 ASP A O 1
ATOM 1402 N N . HIS A 1 184 ? -43.848 -27.220 25.910 1.00 57.66 184 HIS A N 1
ATOM 1403 C CA . HIS A 1 184 ? -44.422 -28.454 26.433 1.00 57.66 184 HIS A CA 1
ATOM 1404 C C . HIS A 1 184 ? -45.155 -28.127 27.728 1.00 57.66 184 HIS A C 1
ATOM 1406 O O . HIS A 1 184 ? -44.684 -28.408 28.831 1.00 57.66 184 HIS A O 1
ATOM 1412 N N . SER A 1 185 ? -46.337 -27.549 27.576 1.00 56.03 185 SER A N 1
ATOM 1413 C CA . SER A 1 185 ? -47.367 -27.620 28.590 1.00 56.03 185 SER A CA 1
ATOM 1414 C C . SER A 1 185 ? -48.640 -28.178 27.961 1.00 56.03 185 SER A C 1
ATOM 1416 O O . SER A 1 185 ? -49.065 -27.769 26.889 1.00 56.03 185 SER A O 1
ATOM 1418 N N . ASP A 1 186 ? -49.202 -29.152 28.670 1.00 53.97 186 ASP A N 1
ATOM 1419 C CA . ASP A 1 186 ? -50.515 -29.760 28.471 1.00 53.97 186 ASP A CA 1
ATOM 1420 C C . ASP A 1 186 ? -50.597 -31.051 27.635 1.0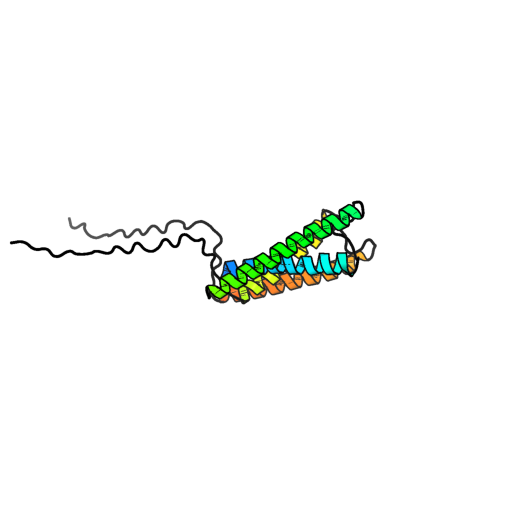0 53.97 186 ASP A C 1
ATOM 1422 O O . ASP A 1 186 ? -51.009 -31.080 26.479 1.00 53.97 186 ASP A O 1
ATOM 1426 N N . GLN A 1 187 ? -50.280 -32.169 28.296 1.00 47.50 187 GLN A N 1
ATOM 1427 C CA . GLN A 1 187 ? -51.108 -33.374 28.195 1.00 47.50 187 GLN A CA 1
ATOM 1428 C C . GLN A 1 187 ? -51.364 -33.909 29.608 1.00 47.50 187 GLN A C 1
ATOM 1430 O O . GLN A 1 187 ? -50.598 -34.706 30.148 1.00 47.50 187 GLN A O 1
ATOM 1435 N N . ARG A 1 188 ? -52.442 -33.421 30.230 1.00 53.25 188 ARG A N 1
ATOM 1436 C CA . ARG A 1 188 ? -53.199 -34.195 31.217 1.00 53.25 188 ARG A CA 1
ATOM 1437 C C . ARG A 1 188 ? -54.304 -34.942 30.474 1.00 53.25 188 ARG A C 1
ATOM 1439 O O . ARG A 1 188 ? -55.146 -34.314 29.837 1.00 53.25 188 ARG A O 1
ATOM 1446 N N . GLY A 1 189 ? -54.286 -36.262 30.592 1.00 46.09 189 GLY A N 1
ATOM 1447 C CA . GLY A 1 189 ? -55.298 -37.198 30.114 1.00 46.09 189 GLY A CA 1
ATOM 1448 C C . GLY A 1 189 ? -54.925 -38.589 30.576 1.00 46.09 189 GLY A C 1
ATOM 1449 O O . GLY A 1 189 ? -53.944 -39.116 30.014 1.00 46.09 189 GLY A O 1
#

Radius of gyration: 26.61 Å; Cα contacts (8 Å, |Δi|>4): 216; chains: 1; bounding box: 97×52×58 Å

InterPro domains:
  IPR018719 Protein of unknown function DUF2243, membrane [PF10002] (31-159)

pLDDT: mean 82.42, std 18.7, range [39.25, 98.75]

Foldseek 3Di:
DDDDDPPPPPPPPPPPPPPPDAQQLRLLLLLLLLLLLLVVLCCPLVVCCPPVVQKFLANPDDPVVRNVRSVVSNVSSVVSNVSSVVSQVVSVVVVRHDNLSSLLNNLLNNLVVLCCCLPVRCPVVVRMASDDDPCSVVVSVVSNVSNVVSNVSSVVSVVVVVVVVDDHDDDDDPPDPPPPPPDPDDDDD